Protein AF-A0AA90GU18-F1 (afdb_monomer_lite)

Radius of gyration: 28.01 Å; chains: 1; bounding box: 79×42×72 Å

InterPro domains:
  IPR011204 Virulence protein RhuM-like [PF13310] (102-202)

Secondary structure (DSSP, 8-state):
--GGG--SEEEEEE--TTTTPPPEEEEEE---TT-TT-TTBTTB--EEEEE-TT--SHHHHHHHHHHHHHHHHS-S-----S----TT--TT--PPP--THHHHHHHHHHHHHHHHHHHSS-HHHHHHHS-----TTTTTTPPPPPTT-GGGG-GGGGS-HHHHHHHHHHHHHHHHHHHHHHHTT----HHHHHHHHHHHHHHHTTTSSS--

Structure (mmCIF, N/CA/C/O backbone):
data_AF-A0AA90GU18-F1
#
_entry.id   AF-A0AA90GU18-F1
#
loop_
_atom_site.group_PDB
_atom_site.id
_atom_site.type_symbol
_atom_site.label_atom_id
_atom_site.label_alt_id
_atom_site.label_comp_id
_atom_site.label_asym_id
_atom_site.label_entity_id
_atom_site.label_seq_id
_atom_site.pdbx_PDB_ins_code
_atom_site.Cartn_x
_atom_site.Cartn_y
_atom_site.Cartn_z
_atom_site.occupancy
_atom_site.B_iso_or_equiv
_atom_site.auth_seq_id
_atom_site.auth_comp_id
_atom_site.auth_asym_id
_atom_site.auth_atom_id
_atom_site.pdbx_PDB_model_num
ATOM 1 N N . MET A 1 1 ? 21.862 -5.328 1.711 1.00 43.25 1 MET A N 1
ATOM 2 C CA . MET A 1 1 ? 21.897 -4.469 0.510 1.00 43.25 1 MET A CA 1
ATOM 3 C C . MET A 1 1 ? 23.218 -3.710 0.539 1.00 43.25 1 MET A C 1
ATOM 5 O O . MET A 1 1 ? 23.316 -2.713 1.240 1.00 43.25 1 MET A O 1
ATOM 9 N N . THR A 1 2 ? 24.265 -4.244 -0.085 1.00 45.06 2 THR A N 1
ATOM 10 C CA . THR A 1 2 ? 25.584 -3.600 -0.200 1.00 45.06 2 THR A CA 1
ATOM 11 C C . THR A 1 2 ? 25.546 -2.582 -1.343 1.00 45.06 2 THR A C 1
ATOM 13 O O . THR A 1 2 ? 25.033 -2.874 -2.419 1.00 45.06 2 THR A O 1
ATOM 16 N N . SER A 1 3 ? 26.034 -1.366 -1.102 1.00 55.81 3 SER A N 1
ATOM 17 C CA . SER A 1 3 ? 26.010 -0.239 -2.050 1.00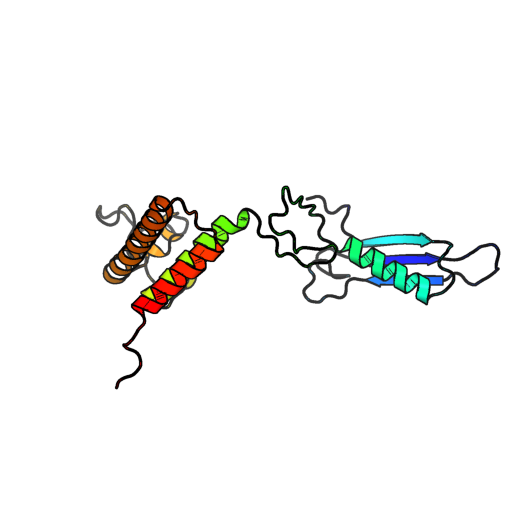 55.81 3 SER A CA 1
ATOM 18 C C . SER A 1 3 ? 27.115 -0.296 -3.114 1.00 55.81 3 SER A C 1
ATOM 20 O O . SER A 1 3 ? 27.212 0.609 -3.941 1.00 55.81 3 SER A O 1
ATOM 22 N N . ASP A 1 4 ? 27.920 -1.359 -3.123 1.00 58.38 4 ASP A N 1
ATOM 23 C CA . ASP A 1 4 ? 29.128 -1.481 -3.948 1.00 58.38 4 ASP A CA 1
ATOM 24 C C . ASP A 1 4 ? 28.859 -1.590 -5.460 1.00 58.38 4 ASP A C 1
ATOM 26 O O . ASP A 1 4 ? 29.778 -1.414 -6.254 1.00 58.38 4 ASP A O 1
ATOM 30 N N . ALA A 1 5 ? 27.609 -1.824 -5.874 1.00 64.44 5 ALA A N 1
ATOM 31 C CA . ALA A 1 5 ? 27.218 -1.966 -7.281 1.00 64.44 5 ALA A CA 1
ATOM 32 C C . ALA A 1 5 ? 26.276 -0.858 -7.798 1.00 64.44 5 ALA A C 1
ATOM 34 O O . ALA A 1 5 ? 25.675 -1.020 -8.858 1.00 64.44 5 ALA A O 1
ATOM 35 N N . VAL A 1 6 ? 26.107 0.250 -7.065 1.00 74.00 6 VAL A N 1
ATOM 36 C CA . VAL A 1 6 ? 25.235 1.364 -7.484 1.00 74.00 6 VAL A CA 1
ATOM 37 C C . VAL A 1 6 ? 26.073 2.458 -8.142 1.00 74.00 6 VAL A C 1
ATOM 39 O O . VAL A 1 6 ? 26.867 3.117 -7.469 1.00 74.00 6 VAL A O 1
ATOM 42 N N . PHE A 1 7 ? 25.873 2.682 -9.442 1.00 85.50 7 PHE A N 1
ATOM 43 C CA . PHE A 1 7 ? 26.532 3.751 -10.199 1.00 85.50 7 PHE A CA 1
ATOM 44 C C . PHE A 1 7 ? 25.495 4.752 -10.704 1.00 85.50 7 PHE A C 1
ATOM 46 O O . PHE A 1 7 ? 24.487 4.366 -11.285 1.00 85.50 7 PHE A O 1
ATOM 53 N N . ASN A 1 8 ? 25.757 6.041 -10.501 1.00 86.19 8 ASN A N 1
ATOM 54 C CA . ASN A 1 8 ? 24.879 7.135 -10.924 1.00 86.19 8 ASN A CA 1
ATOM 55 C C . ASN A 1 8 ? 25.536 8.097 -11.922 1.00 86.19 8 ASN A C 1
ATOM 57 O O . ASN A 1 8 ? 24.949 9.115 -12.296 1.00 86.19 8 ASN A O 1
ATOM 61 N N . GLY A 1 9 ? 26.747 7.766 -12.369 1.00 90.62 9 GLY A N 1
ATOM 62 C CA . GLY A 1 9 ? 27.376 8.364 -13.534 1.00 90.62 9 GLY A CA 1
ATOM 63 C C . GLY A 1 9 ? 28.194 7.334 -14.301 1.00 90.62 9 GLY A C 1
ATOM 64 O O . GLY A 1 9 ? 28.812 6.451 -13.703 1.00 90.62 9 GLY A O 1
ATOM 65 N N . VAL A 1 10 ? 28.212 7.454 -15.625 1.00 91.81 10 VAL A N 1
ATOM 66 C CA . VAL A 1 10 ? 29.013 6.614 -16.518 1.00 91.81 10 VAL A CA 1
ATOM 67 C C . VAL A 1 10 ? 29.884 7.493 -17.402 1.00 91.81 10 VAL A C 1
ATOM 69 O O . VAL A 1 10 ? 29.372 8.295 -18.182 1.00 91.81 10 VAL A O 1
ATOM 72 N N . LEU A 1 11 ? 31.200 7.314 -17.294 1.00 92.44 11 LEU A N 1
ATOM 73 C CA . LEU A 1 11 ? 32.183 7.916 -18.189 1.00 92.44 11 LEU A CA 1
ATOM 74 C C . LEU A 1 11 ? 32.556 6.895 -19.258 1.00 92.44 11 LEU A C 1
ATOM 76 O O . LEU A 1 11 ? 33.163 5.874 -18.939 1.00 92.44 11 LEU A O 1
ATOM 80 N N . VAL A 1 12 ? 32.223 7.185 -20.512 1.00 91.31 12 VAL A N 1
ATOM 81 C CA . VAL A 1 12 ? 32.701 6.412 -21.660 1.00 91.31 12 VAL A CA 1
ATOM 82 C C . VAL A 1 12 ? 33.851 7.159 -22.309 1.00 91.31 12 VAL A C 1
ATOM 84 O O . VAL A 1 12 ? 33.697 8.322 -22.681 1.00 91.31 12 VAL A O 1
ATOM 87 N N . SER A 1 13 ? 34.986 6.489 -22.463 1.00 89.31 13 SER A N 1
ATOM 88 C CA . SER A 1 13 ? 36.119 6.963 -23.254 1.00 89.31 13 SER A CA 1
ATOM 89 C C . SER A 1 13 ? 36.370 6.028 -24.433 1.00 89.31 13 SER A C 1
ATOM 91 O O . SER A 1 13 ? 36.205 4.812 -24.336 1.00 89.31 13 SER A O 1
ATOM 93 N N . GLY A 1 14 ? 36.757 6.610 -25.561 1.00 83.94 14 GLY A N 1
ATOM 94 C CA . GLY A 1 14 ? 37.011 5.894 -26.797 1.00 83.94 14 GLY A CA 1
ATOM 95 C C . GLY A 1 14 ? 38.105 6.553 -27.625 1.00 83.94 14 GLY A C 1
ATOM 96 O O . GLY A 1 14 ? 38.438 7.730 -27.459 1.00 83.94 14 GLY A O 1
ATOM 97 N N . GLY A 1 15 ? 38.713 5.749 -28.484 1.00 73.75 15 GLY A N 1
ATOM 98 C CA . GLY A 1 15 ? 39.834 6.144 -29.320 1.00 73.75 15 GLY A CA 1
ATOM 99 C C . GLY A 1 15 ? 40.515 4.915 -29.901 1.00 73.75 15 GLY A C 1
ATOM 100 O O . GLY A 1 15 ? 40.757 3.938 -29.192 1.00 73.75 15 GLY A O 1
ATOM 101 N N . ASN A 1 16 ? 40.820 4.966 -31.195 1.00 62.38 16 ASN A N 1
ATOM 102 C CA . ASN A 1 16 ? 41.657 3.971 -31.850 1.00 62.38 16 ASN A CA 1
ATOM 103 C C . ASN A 1 16 ? 43.066 4.537 -31.988 1.00 62.38 16 ASN A C 1
ATOM 105 O O . ASN A 1 16 ? 43.272 5.559 -32.639 1.00 62.38 16 ASN A O 1
ATOM 109 N N . LEU A 1 17 ? 44.041 3.845 -31.393 1.00 58.94 17 LEU A N 1
ATOM 110 C CA . LEU A 1 17 ? 45.462 4.205 -31.479 1.00 58.94 17 LEU A CA 1
ATOM 111 C C . LEU A 1 17 ? 46.000 4.145 -32.921 1.00 58.94 17 LEU A C 1
ATOM 113 O O . LEU A 1 17 ? 47.046 4.716 -33.206 1.00 58.94 17 LEU A O 1
ATOM 117 N N . SER A 1 18 ? 45.289 3.470 -33.825 1.00 64.19 18 SER A N 1
ATOM 118 C CA . SER A 1 18 ? 45.662 3.284 -35.227 1.00 64.19 18 SER A CA 1
ATOM 119 C C . SER A 1 18 ? 45.300 4.453 -36.154 1.00 64.19 18 SER A C 1
ATOM 121 O O . SER A 1 18 ? 45.905 4.552 -37.214 1.00 64.19 18 SER A O 1
ATOM 123 N N . ASP A 1 19 ? 44.374 5.345 -35.772 1.00 62.88 19 ASP A N 1
ATOM 124 C CA . ASP A 1 19 ? 43.877 6.433 -36.645 1.00 62.88 19 ASP A CA 1
ATOM 125 C C . ASP A 1 19 ? 44.409 7.834 -36.284 1.00 62.88 19 ASP A C 1
ATOM 127 O O . ASP A 1 19 ? 44.035 8.817 -36.920 1.00 62.88 19 ASP A O 1
ATOM 131 N N . ASN A 1 20 ? 45.258 7.970 -35.251 1.00 63.75 20 ASN A N 1
ATOM 132 C CA . ASN A 1 20 ? 45.713 9.275 -34.724 1.00 63.75 20 ASN A CA 1
ATOM 133 C C . ASN A 1 20 ? 44.567 10.269 -34.406 1.00 63.75 20 ASN A C 1
ATOM 135 O O . ASN A 1 20 ? 44.790 11.474 -34.266 1.00 63.75 20 ASN A O 1
ATOM 139 N N . ALA A 1 21 ? 43.332 9.779 -34.275 1.00 63.75 21 ALA A N 1
ATOM 140 C CA . ALA A 1 21 ? 42.169 10.589 -33.954 1.00 63.75 21 ALA A CA 1
ATOM 141 C C . ALA A 1 21 ? 42.219 11.033 -32.486 1.00 63.75 21 ALA A C 1
ATOM 143 O O . ALA A 1 21 ? 42.610 10.265 -31.602 1.00 63.75 21 ALA A O 1
ATOM 144 N N . SER A 1 22 ? 41.809 12.278 -32.217 1.00 70.56 22 SER A N 1
ATOM 145 C CA . SER A 1 22 ? 41.741 12.795 -30.848 1.00 70.56 22 SER A CA 1
ATOM 146 C C . SER A 1 22 ? 40.837 11.906 -29.984 1.00 70.56 22 SER A C 1
ATOM 148 O O . SER A 1 22 ? 39.744 11.545 -30.429 1.00 70.56 22 SER A O 1
ATOM 150 N N . PRO A 1 23 ? 41.257 11.555 -28.756 1.00 78.38 23 PRO A N 1
ATOM 151 C CA . PRO A 1 23 ? 40.458 10.716 -27.875 1.00 78.38 23 PRO A CA 1
ATOM 152 C C . PRO A 1 23 ? 39.119 11.392 -27.571 1.00 78.38 23 PRO A C 1
ATOM 154 O O . PRO A 1 23 ? 39.061 12.574 -27.227 1.00 78.38 23 PRO A O 1
ATOM 157 N N . VAL A 1 24 ? 38.037 10.627 -27.690 1.00 86.31 24 VAL A N 1
ATOM 158 C CA . VAL A 1 24 ? 36.672 11.091 -27.438 1.00 86.31 24 VAL A CA 1
ATOM 159 C C . VAL A 1 24 ? 36.187 10.552 -26.101 1.00 86.31 24 VAL A C 1
ATOM 161 O O . VAL A 1 24 ? 36.462 9.415 -25.724 1.00 86.31 24 VAL A O 1
ATOM 164 N N . SER A 1 25 ? 35.444 11.359 -25.351 1.00 87.69 25 SER A N 1
ATOM 165 C CA . SER A 1 25 ? 34.834 10.908 -24.102 1.00 87.69 25 SER A CA 1
ATOM 166 C C . SER A 1 25 ? 33.513 11.614 -23.839 1.00 87.69 25 SER A C 1
ATOM 168 O O . SER A 1 25 ? 33.268 12.707 -24.350 1.00 87.69 25 SER A O 1
ATOM 170 N N . TYR A 1 26 ? 32.647 10.966 -23.066 1.00 91.38 26 TYR A N 1
ATOM 171 C CA . TYR A 1 26 ? 31.375 11.530 -22.639 1.00 91.38 26 TYR A CA 1
ATOM 172 C C . TYR A 1 26 ? 30.987 11.007 -21.254 1.00 91.38 26 TYR A C 1
ATOM 174 O O . TYR A 1 26 ? 31.085 9.808 -20.987 1.00 91.38 26 TYR A O 1
ATOM 182 N N . LEU A 1 27 ? 30.517 11.906 -20.386 1.00 92.44 27 LEU A N 1
ATOM 183 C CA . LEU A 1 27 ? 30.006 11.588 -19.054 1.00 92.44 27 LEU A CA 1
ATOM 184 C C . LEU A 1 27 ? 28.479 11.724 -19.039 1.00 92.44 27 LEU A C 1
ATOM 186 O O . LEU A 1 27 ? 27.954 12.825 -19.187 1.00 92.44 27 LEU A O 1
ATOM 190 N N . ALA A 1 28 ? 27.776 10.617 -18.816 1.00 91.19 28 ALA A N 1
ATOM 191 C CA . ALA A 1 28 ? 26.343 10.612 -18.539 1.00 91.19 28 ALA A CA 1
ATOM 192 C C . ALA A 1 28 ? 26.107 10.535 -17.023 1.00 91.19 28 ALA A C 1
ATOM 194 O O . ALA A 1 28 ? 26.771 9.757 -16.341 1.00 91.19 28 ALA A O 1
ATOM 195 N N . THR A 1 29 ? 25.156 11.304 -16.492 1.00 92.44 29 THR A N 1
ATOM 196 C CA . THR A 1 29 ? 24.817 11.322 -15.058 1.00 92.44 29 THR A CA 1
ATOM 197 C C . THR A 1 29 ? 23.310 11.262 -14.830 1.00 92.44 29 THR A C 1
ATOM 199 O O . THR A 1 29 ? 22.524 11.713 -15.662 1.00 92.44 29 THR A O 1
ATOM 202 N N . ASP A 1 30 ? 22.900 10.699 -13.693 1.00 88.06 30 ASP A N 1
ATOM 203 C CA . ASP A 1 30 ? 21.504 10.718 -13.252 1.00 88.06 30 ASP A CA 1
ATOM 204 C C . ASP A 1 30 ? 21.117 12.120 -12.760 1.00 88.06 30 ASP A C 1
ATOM 206 O O . ASP A 1 30 ? 21.583 12.582 -11.714 1.00 88.06 30 ASP A O 1
ATOM 210 N N . THR A 1 31 ? 20.260 12.805 -13.513 1.00 86.19 31 THR A N 1
ATOM 211 C CA . THR A 1 31 ? 19.775 14.159 -13.208 1.00 86.19 31 THR A CA 1
ATOM 212 C C . THR A 1 31 ? 18.337 14.183 -12.688 1.00 86.19 31 THR A C 1
ATOM 214 O O . THR A 1 31 ? 17.797 15.262 -12.438 1.00 86.19 31 THR A O 1
ATOM 217 N N . GLY A 1 32 ? 17.708 13.020 -12.478 1.00 80.62 32 GLY A N 1
ATOM 218 C CA . GLY A 1 32 ? 16.325 12.933 -12.018 1.00 80.62 32 GLY A CA 1
ATOM 219 C C . GLY A 1 32 ? 16.140 13.590 -10.649 1.00 80.62 32 GLY A C 1
ATOM 220 O O . GLY A 1 32 ? 16.744 13.181 -9.660 1.00 80.62 32 GLY A O 1
ATOM 221 N N . THR A 1 33 ? 15.276 14.599 -10.550 1.00 74.94 33 THR A N 1
ATOM 222 C CA . THR A 1 33 ? 15.040 15.333 -9.291 1.00 74.94 33 THR A CA 1
ATOM 223 C C . THR A 1 33 ? 14.357 14.479 -8.222 1.00 74.94 33 THR A C 1
ATOM 225 O O . THR A 1 33 ? 14.619 14.664 -7.036 1.00 74.94 33 THR A O 1
ATOM 228 N N . ALA A 1 34 ? 13.536 13.513 -8.640 1.00 73.44 34 ALA A N 1
ATOM 229 C CA . ALA A 1 34 ? 12.912 12.512 -7.776 1.00 73.44 34 ALA A CA 1
ATOM 230 C C . ALA A 1 34 ? 13.788 11.263 -7.552 1.00 73.44 34 ALA A C 1
ATOM 232 O O . ALA A 1 34 ? 13.432 10.404 -6.745 1.00 73.44 34 ALA A O 1
ATOM 233 N N . SER A 1 35 ? 14.918 11.141 -8.260 1.00 75.75 35 SER A N 1
ATOM 234 C CA . SER A 1 35 ? 15.813 9.994 -8.123 1.00 75.75 35 SER A CA 1
ATOM 235 C C . SER A 1 35 ? 16.595 10.085 -6.816 1.00 75.75 35 SER A C 1
ATOM 237 O O . SER A 1 35 ? 17.294 11.068 -6.552 1.00 75.75 35 SER A O 1
ATOM 239 N N . LEU A 1 36 ? 16.521 9.036 -5.995 1.00 75.00 36 LEU A N 1
ATOM 240 C CA . LEU A 1 36 ? 17.366 8.928 -4.807 1.00 75.00 36 LEU A CA 1
ATOM 241 C C . LEU A 1 36 ? 18.840 8.747 -5.194 1.00 75.00 36 LEU A C 1
ATOM 243 O O . LEU A 1 36 ? 19.714 9.231 -4.481 1.00 75.00 36 LEU A O 1
ATOM 247 N N . THR A 1 37 ? 19.121 8.121 -6.339 1.00 82.75 37 THR A N 1
ATOM 248 C CA . THR A 1 37 ? 20.476 7.906 -6.859 1.00 82.75 37 THR A CA 1
ATOM 249 C C . THR A 1 37 ? 21.025 9.092 -7.642 1.00 82.75 37 THR A C 1
ATOM 251 O O . THR A 1 37 ? 22.133 8.980 -8.151 1.00 82.75 37 THR A O 1
ATOM 254 N N . ARG A 1 38 ? 20.327 10.237 -7.706 1.00 86.44 38 ARG A N 1
ATOM 255 C CA . ARG A 1 38 ? 20.765 11.430 -8.452 1.00 86.44 38 ARG A CA 1
ATOM 256 C C . ARG A 1 38 ? 22.240 11.766 -8.211 1.00 86.44 38 ARG A C 1
ATOM 258 O O . ARG A 1 38 ? 22.729 11.696 -7.080 1.00 86.44 38 ARG A O 1
ATOM 265 N N . TRP A 1 39 ? 22.935 12.201 -9.258 1.00 86.31 39 TRP A N 1
ATOM 266 C CA . TRP A 1 39 ? 24.317 12.665 -9.182 1.00 86.31 39 TRP A CA 1
ATOM 267 C C . TRP A 1 39 ? 24.472 13.809 -8.171 1.00 86.31 39 TRP A C 1
ATOM 269 O O . TRP A 1 39 ? 23.780 14.828 -8.244 1.00 86.31 39 TRP A O 1
ATOM 279 N N . GLY A 1 40 ? 25.369 13.626 -7.196 1.00 81.38 40 GLY A N 1
ATOM 280 C CA . GLY A 1 40 ? 25.548 14.574 -6.088 1.00 81.38 40 GLY A CA 1
ATOM 281 C C . GLY A 1 40 ? 24.382 14.606 -5.088 1.00 81.38 40 GLY A C 1
ATOM 282 O O . GLY A 1 40 ? 24.259 15.557 -4.322 1.00 81.38 40 GLY A O 1
ATOM 283 N N . GLY A 1 41 ? 23.502 13.603 -5.117 1.00 82.44 41 GLY A N 1
ATOM 284 C CA . GLY A 1 41 ? 22.425 13.391 -4.154 1.00 82.44 41 GLY A CA 1
ATOM 285 C C . GLY A 1 41 ? 22.877 12.623 -2.899 1.00 82.44 41 GLY A C 1
ATOM 286 O O . GLY A 1 41 ? 24.074 12.539 -2.617 1.00 82.44 41 GLY A O 1
ATOM 287 N N . PRO A 1 42 ? 21.939 12.029 -2.136 1.00 77.25 42 PRO A N 1
ATOM 288 C CA . PRO A 1 42 ? 22.231 11.393 -0.845 1.00 77.25 42 PRO A CA 1
ATOM 289 C C . PRO A 1 42 ? 23.189 10.192 -0.930 1.00 77.25 42 PRO A C 1
ATOM 291 O O . PRO A 1 42 ? 23.834 9.860 0.058 1.00 77.25 42 PRO A O 1
ATOM 294 N N . PHE A 1 43 ? 23.324 9.565 -2.103 1.00 73.38 43 PHE A N 1
ATOM 295 C CA . PHE A 1 43 ? 24.266 8.462 -2.346 1.00 73.38 43 PHE A CA 1
ATOM 296 C C . PHE A 1 43 ? 25.646 8.921 -2.863 1.00 73.38 43 PHE A C 1
ATOM 298 O O . PHE A 1 43 ? 26.519 8.088 -3.120 1.00 73.38 43 PHE A O 1
ATOM 305 N N . GLY A 1 44 ? 25.867 10.234 -2.986 1.00 83.44 44 GLY A N 1
ATOM 306 C CA . GLY A 1 44 ? 27.114 10.819 -3.475 1.00 83.44 44 GLY A CA 1
ATOM 307 C C . GLY A 1 44 ? 27.308 10.663 -4.985 1.00 83.44 44 GLY A C 1
ATOM 308 O O . GLY A 1 44 ? 26.353 10.504 -5.744 1.00 83.44 44 GLY A O 1
ATOM 309 N N . GLN A 1 45 ? 28.559 10.751 -5.436 1.00 87.94 45 GLN A N 1
ATOM 310 C CA . GLN A 1 45 ? 28.946 10.556 -6.836 1.00 87.94 45 GLN A CA 1
ATOM 311 C C . GLN A 1 45 ? 29.620 9.189 -6.986 1.00 87.94 45 GLN A C 1
ATOM 313 O O . GLN A 1 45 ? 30.662 8.929 -6.386 1.00 87.94 45 GLN A O 1
ATOM 318 N N . ARG A 1 46 ? 29.006 8.300 -7.764 1.00 87.94 46 ARG A N 1
ATOM 319 C CA . ARG A 1 46 ? 29.443 6.922 -8.005 1.00 87.94 46 ARG A CA 1
ATOM 320 C C . ARG A 1 46 ? 29.625 6.720 -9.503 1.00 87.94 46 ARG A C 1
ATOM 322 O O . ARG A 1 46 ? 28.661 6.523 -10.242 1.00 87.94 46 ARG A O 1
ATOM 329 N N . LEU A 1 47 ? 30.879 6.801 -9.936 1.00 89.00 47 LEU A N 1
ATOM 330 C CA . LEU A 1 47 ? 31.261 6.753 -11.341 1.00 89.00 47 LEU A CA 1
ATOM 331 C C . LEU A 1 47 ? 31.601 5.328 -11.792 1.00 89.00 47 LEU A C 1
ATOM 333 O O . LEU A 1 47 ? 32.391 4.644 -11.144 1.00 89.00 47 LEU A O 1
ATOM 337 N N . LYS A 1 48 ? 31.077 4.927 -12.950 1.00 89.06 48 LYS A N 1
ATOM 338 C CA . LYS A 1 48 ? 31.529 3.760 -13.713 1.00 89.06 48 LYS A CA 1
ATOM 339 C C . LYS A 1 48 ? 32.306 4.231 -14.940 1.00 89.06 48 LYS A C 1
ATOM 341 O O . LYS A 1 48 ? 31.743 4.899 -15.803 1.00 89.06 48 LYS A O 1
ATOM 346 N N . ALA A 1 49 ? 33.588 3.894 -15.020 1.00 90.75 49 ALA A N 1
ATOM 347 C CA . ALA A 1 49 ? 34.402 4.171 -16.200 1.00 90.75 49 ALA A CA 1
ATOM 348 C C . ALA A 1 49 ? 34.343 2.984 -17.171 1.00 90.75 49 ALA A C 1
ATOM 350 O O . ALA A 1 49 ? 34.527 1.837 -16.764 1.00 90.75 49 ALA A O 1
ATOM 351 N N . VAL A 1 50 ? 34.085 3.260 -18.447 1.00 88.00 50 VAL A N 1
ATOM 352 C CA . VAL A 1 50 ? 34.020 2.270 -19.526 1.00 88.00 50 VAL A CA 1
ATOM 353 C C . VAL A 1 50 ? 34.905 2.749 -20.668 1.00 88.00 50 VAL A C 1
ATOM 355 O O . VAL A 1 50 ? 34.708 3.837 -21.199 1.00 88.00 50 VAL A O 1
ATOM 358 N N . SER A 1 51 ? 35.875 1.924 -21.051 1.00 87.75 51 SER A N 1
ATOM 359 C CA . SER A 1 51 ? 36.711 2.166 -22.226 1.00 87.75 51 SER A CA 1
ATOM 360 C C . SER A 1 51 ? 36.198 1.320 -23.386 1.00 87.75 51 SER A C 1
ATOM 362 O O . SER A 1 51 ? 36.035 0.109 -23.231 1.00 87.75 51 SER A O 1
ATOM 364 N N . ASN A 1 52 ? 35.921 1.944 -24.530 1.00 84.38 52 ASN A N 1
ATOM 365 C CA . ASN A 1 52 ? 35.502 1.251 -25.743 1.00 84.38 52 ASN A CA 1
ATOM 366 C C . ASN A 1 52 ? 36.191 1.854 -26.975 1.00 84.38 52 ASN A C 1
ATOM 368 O O . ASN A 1 52 ? 35.879 2.967 -27.397 1.00 84.38 52 ASN A O 1
ATOM 372 N N . SER A 1 53 ? 37.104 1.095 -27.583 1.00 81.38 53 SER A N 1
ATOM 373 C CA . SER A 1 53 ? 37.841 1.504 -28.787 1.00 81.38 53 SER A CA 1
ATOM 374 C C . SER A 1 53 ? 36.951 1.659 -30.026 1.00 81.38 53 SER A C 1
ATOM 376 O O . SER A 1 53 ? 37.313 2.381 -30.950 1.00 81.38 53 SER A O 1
ATOM 378 N N . LEU A 1 54 ? 35.755 1.059 -30.045 1.00 78.56 54 LEU A N 1
ATOM 379 C CA . LEU A 1 54 ? 34.784 1.238 -31.132 1.00 78.56 54 LEU A CA 1
ATOM 380 C C . LEU A 1 54 ? 34.102 2.614 -31.091 1.00 78.56 54 LEU A C 1
ATOM 382 O O . LEU A 1 54 ? 33.523 3.050 -32.085 1.00 78.56 54 LEU A O 1
ATOM 386 N N . CYS A 1 55 ? 34.168 3.322 -29.961 1.00 79.44 55 CYS A N 1
ATOM 387 C CA . CYS A 1 55 ? 33.645 4.675 -29.850 1.00 79.44 55 CYS A CA 1
ATOM 388 C C . CYS A 1 55 ? 34.660 5.681 -30.411 1.00 79.44 55 CYS A C 1
ATOM 390 O O . CYS A 1 55 ? 35.536 6.166 -29.702 1.00 79.44 55 CYS A O 1
ATOM 392 N N . THR A 1 56 ? 34.535 6.004 -31.697 1.00 81.81 56 THR A N 1
ATOM 393 C CA . THR A 1 56 ? 35.412 6.963 -32.398 1.00 81.81 56 THR A CA 1
ATOM 394 C C . THR A 1 56 ? 34.838 8.377 -32.486 1.00 81.81 56 THR A C 1
ATOM 396 O O . THR A 1 56 ? 35.542 9.307 -32.866 1.00 81.81 56 THR A O 1
ATOM 399 N N . THR A 1 57 ? 33.568 8.572 -32.117 1.00 84.19 57 THR A N 1
ATOM 400 C CA . THR A 1 57 ? 32.900 9.881 -32.112 1.00 84.19 57 THR A CA 1
ATOM 401 C C . THR A 1 57 ? 32.282 10.183 -30.750 1.00 84.19 57 THR A C 1
ATOM 403 O O . THR A 1 57 ? 31.878 9.276 -30.019 1.00 84.19 57 THR A O 1
ATOM 406 N N . VAL A 1 58 ? 32.138 11.472 -30.422 1.00 85.12 58 VAL A N 1
ATOM 407 C CA . VAL A 1 58 ? 31.469 11.915 -29.184 1.00 85.12 58 VAL A CA 1
ATOM 408 C C . VAL A 1 58 ? 30.021 11.412 -29.121 1.00 85.12 58 VAL A C 1
ATOM 410 O O . VAL A 1 58 ? 29.571 10.995 -28.058 1.00 85.12 58 VAL A O 1
ATOM 413 N N . GLY A 1 59 ? 29.313 11.367 -30.256 1.00 87.25 59 GLY A N 1
ATOM 414 C CA . GLY A 1 59 ? 27.947 10.833 -30.327 1.00 87.25 59 GLY A CA 1
ATOM 415 C C . GLY A 1 59 ? 27.866 9.339 -29.994 1.00 87.25 59 GLY A C 1
ATOM 416 O O . GLY A 1 59 ? 26.964 8.919 -29.270 1.00 87.25 59 GLY A O 1
ATOM 417 N N . ALA A 1 60 ? 28.841 8.541 -30.443 1.00 85.44 60 ALA A N 1
ATOM 418 C CA . ALA A 1 60 ? 28.929 7.127 -30.082 1.00 85.44 60 ALA A CA 1
ATOM 419 C C . ALA A 1 60 ? 29.232 6.937 -28.585 1.00 85.44 60 ALA A C 1
ATOM 421 O O . ALA A 1 60 ? 28.587 6.116 -27.931 1.00 85.44 60 ALA A O 1
ATOM 422 N N . CYS A 1 61 ? 30.154 7.732 -28.023 1.00 85.94 61 CYS A N 1
ATOM 423 C CA . CYS A 1 61 ? 30.416 7.738 -26.579 1.00 85.94 61 CYS A CA 1
ATOM 424 C C . CYS A 1 61 ? 29.164 8.118 -25.782 1.00 85.94 61 CYS A C 1
ATOM 426 O O . CYS A 1 61 ? 28.867 7.484 -24.774 1.00 85.94 61 CYS A O 1
ATOM 428 N N . GLN A 1 62 ? 28.411 9.120 -26.240 1.00 90.56 62 GLN A N 1
ATOM 429 C CA . GLN A 1 62 ? 27.182 9.567 -25.594 1.00 90.56 62 GLN A CA 1
ATOM 430 C C . GLN A 1 62 ? 26.111 8.474 -25.588 1.00 90.56 62 GLN A C 1
ATOM 432 O O . GLN A 1 62 ? 25.551 8.186 -24.531 1.00 90.56 62 GLN A O 1
ATOM 437 N N . ALA A 1 63 ? 25.843 7.843 -26.734 1.00 87.94 63 ALA A N 1
ATOM 438 C CA . ALA A 1 63 ? 24.843 6.781 -26.833 1.00 87.94 63 ALA A CA 1
ATOM 439 C C . ALA A 1 63 ? 25.187 5.595 -25.916 1.00 87.94 63 ALA A C 1
ATOM 441 O O . ALA A 1 63 ? 24.326 5.102 -25.182 1.00 87.94 63 ALA A O 1
ATOM 442 N N . LEU A 1 64 ? 26.461 5.188 -25.894 1.00 88.06 64 LEU A N 1
ATOM 443 C CA . LEU A 1 64 ? 26.933 4.113 -25.025 1.00 88.06 64 LEU A CA 1
ATOM 444 C C . LEU A 1 64 ? 26.889 4.503 -23.539 1.00 88.06 64 LEU A C 1
ATOM 446 O O . LEU A 1 64 ? 26.473 3.693 -22.708 1.00 88.06 64 LEU A O 1
ATOM 450 N N . ALA A 1 65 ? 27.269 5.737 -23.194 1.00 88.62 65 ALA A N 1
ATOM 451 C CA . ALA A 1 65 ? 27.236 6.232 -21.818 1.00 88.62 65 ALA A CA 1
ATOM 452 C C . ALA A 1 65 ? 25.802 6.283 -21.283 1.00 88.62 65 ALA A C 1
ATOM 454 O O . ALA A 1 65 ? 25.544 5.842 -20.166 1.00 88.62 65 ALA A O 1
ATOM 455 N N . GLN A 1 66 ? 24.854 6.752 -22.098 1.00 90.12 66 GLN A N 1
ATOM 456 C CA . GLN A 1 66 ? 23.435 6.794 -21.746 1.00 90.12 66 GLN A CA 1
ATOM 457 C C . GLN A 1 66 ? 22.820 5.393 -21.625 1.00 90.12 66 GLN A C 1
ATOM 459 O O . GLN A 1 66 ? 22.019 5.162 -20.720 1.00 90.12 66 GLN A O 1
ATOM 464 N N . ALA A 1 67 ? 23.179 4.451 -22.503 1.00 85.88 67 ALA A N 1
ATOM 465 C CA . ALA A 1 67 ? 22.711 3.066 -22.411 1.00 85.88 67 ALA A CA 1
ATOM 466 C C . ALA A 1 67 ? 23.232 2.382 -21.140 1.00 85.88 67 ALA A C 1
ATOM 468 O O . ALA A 1 67 ? 22.451 1.878 -20.340 1.00 85.88 67 ALA A O 1
ATOM 469 N N . THR A 1 68 ? 24.537 2.483 -20.891 1.00 85.25 68 THR A N 1
ATOM 470 C CA . THR A 1 68 ? 25.170 1.899 -19.702 1.00 85.25 68 THR A CA 1
ATOM 471 C C . THR A 1 68 ? 24.658 2.539 -18.408 1.00 85.25 68 THR A C 1
ATOM 473 O O . THR A 1 68 ? 24.555 1.862 -17.387 1.00 85.25 68 THR A O 1
ATOM 476 N N . LEU A 1 69 ? 24.335 3.840 -18.427 1.00 87.44 69 LEU A N 1
ATOM 477 C CA . LEU A 1 69 ? 23.727 4.522 -17.285 1.00 87.44 69 LEU A CA 1
ATOM 478 C C . LEU A 1 69 ? 22.313 3.999 -17.013 1.00 87.44 69 LEU A C 1
ATOM 480 O O . LEU A 1 69 ? 21.977 3.788 -15.854 1.00 87.44 69 LEU A O 1
ATOM 484 N N . ARG A 1 70 ? 21.497 3.747 -18.046 1.00 82.56 70 ARG A N 1
ATOM 485 C CA . ARG A 1 70 ? 20.162 3.147 -17.865 1.00 82.56 70 ARG A CA 1
ATOM 486 C C . ARG A 1 70 ? 20.245 1.765 -17.224 1.00 82.56 70 ARG A C 1
ATOM 488 O O . ARG A 1 70 ? 19.479 1.500 -16.304 1.00 82.56 70 ARG A O 1
ATOM 495 N N . ASP A 1 71 ? 21.204 0.945 -17.640 1.00 81.69 71 ASP A N 1
ATOM 496 C CA . ASP A 1 71 ? 21.424 -0.375 -17.040 1.00 81.69 71 ASP A CA 1
ATOM 497 C C . ASP A 1 71 ? 21.930 -0.269 -15.595 1.00 81.69 71 ASP A C 1
ATOM 499 O O . ASP A 1 71 ? 21.536 -1.049 -14.737 1.00 81.69 71 ASP A O 1
ATOM 503 N N . ALA A 1 72 ? 22.780 0.718 -15.298 1.00 78.38 72 ALA A N 1
ATOM 504 C CA . ALA A 1 72 ? 23.293 0.951 -13.949 1.00 78.38 72 ALA A CA 1
ATOM 505 C C . ALA A 1 72 ? 22.244 1.530 -12.979 1.00 78.38 72 ALA A C 1
ATOM 507 O O . ALA A 1 72 ? 22.348 1.319 -11.771 1.00 78.38 72 ALA A O 1
ATOM 508 N N . LEU A 1 73 ? 21.254 2.258 -13.506 1.00 76.00 73 LEU A N 1
ATOM 509 C CA . LEU A 1 73 ? 20.100 2.767 -12.761 1.00 76.00 73 LEU A CA 1
ATOM 510 C C . LEU A 1 73 ? 18.964 1.744 -12.661 1.00 76.00 73 LEU A C 1
ATOM 512 O O . LEU A 1 73 ? 18.040 1.943 -11.867 1.00 76.00 73 LEU A O 1
ATOM 516 N N . ALA A 1 74 ? 19.004 0.670 -13.457 1.00 69.69 74 ALA A N 1
ATOM 517 C CA . ALA A 1 74 ? 18.018 -0.390 -13.366 1.00 69.69 74 ALA A CA 1
ATOM 518 C C . ALA A 1 74 ? 18.056 -0.981 -11.946 1.00 69.69 74 ALA A C 1
ATOM 520 O O . ALA A 1 74 ? 19.135 -1.252 -11.409 1.00 69.69 74 ALA A O 1
ATOM 521 N N . PRO A 1 75 ? 16.897 -1.159 -11.291 1.00 62.56 75 PRO A N 1
ATOM 522 C CA . PRO A 1 75 ? 16.868 -1.740 -9.961 1.00 62.56 75 PRO A CA 1
ATOM 523 C C . PRO A 1 75 ? 17.534 -3.121 -9.997 1.00 62.56 75 PRO A C 1
ATOM 525 O O . PRO A 1 75 ? 17.175 -3.955 -10.825 1.00 62.56 75 PRO A O 1
ATOM 528 N N . ASN A 1 76 ? 18.476 -3.373 -9.078 1.00 61.12 76 ASN A N 1
ATOM 529 C CA . ASN A 1 76 ? 19.113 -4.681 -8.853 1.00 61.12 76 ASN A CA 1
ATOM 530 C C . ASN A 1 76 ? 18.108 -5.685 -8.253 1.00 61.12 76 ASN A C 1
ATOM 532 O O . ASN A 1 76 ? 18.289 -6.205 -7.153 1.00 61.12 76 ASN A O 1
ATOM 536 N N . ILE A 1 77 ? 16.996 -5.905 -8.946 1.00 56.09 77 ILE A N 1
ATOM 537 C CA . ILE A 1 77 ? 15.915 -6.800 -8.569 1.00 56.09 77 ILE A CA 1
ATOM 538 C C . ILE A 1 77 ? 15.633 -7.651 -9.800 1.00 56.09 77 ILE A C 1
ATOM 540 O O . ILE A 1 77 ? 15.020 -7.197 -10.762 1.00 56.09 77 ILE A O 1
ATOM 544 N N . ALA A 1 78 ? 16.093 -8.897 -9.767 1.00 57.84 78 ALA A N 1
ATOM 545 C CA . ALA A 1 78 ? 15.681 -9.899 -10.734 1.00 57.84 78 ALA A CA 1
ATOM 546 C C . ALA A 1 78 ? 14.391 -10.555 -10.226 1.00 57.84 78 ALA A C 1
ATOM 548 O O . ALA A 1 78 ? 14.357 -11.082 -9.113 1.00 57.84 78 ALA A O 1
ATOM 549 N N . ALA A 1 79 ? 13.333 -10.525 -11.033 1.00 57.44 79 ALA A N 1
ATOM 550 C CA . ALA A 1 79 ? 12.098 -11.256 -10.778 1.00 57.44 79 ALA A CA 1
ATOM 551 C C . ALA A 1 79 ? 11.911 -12.295 -11.889 1.00 57.44 79 ALA A C 1
ATOM 553 O O . ALA A 1 79 ? 12.019 -11.968 -13.067 1.00 57.44 79 ALA A O 1
ATOM 554 N N . THR A 1 80 ? 11.662 -13.551 -11.519 1.00 59.75 80 THR A N 1
ATOM 555 C CA . THR A 1 80 ? 11.382 -14.629 -12.479 1.00 59.75 80 THR A CA 1
ATOM 556 C C . THR A 1 80 ? 9.878 -14.873 -12.526 1.00 59.75 80 THR A C 1
ATOM 558 O O . THR A 1 80 ? 9.260 -15.087 -11.483 1.00 59.75 80 THR A O 1
ATOM 561 N N . ILE A 1 81 ? 9.286 -14.850 -13.721 1.00 59.12 81 ILE A N 1
ATOM 562 C CA . ILE A 1 81 ? 7.878 -15.208 -13.932 1.00 59.12 81 ILE A CA 1
ATOM 563 C C . ILE A 1 81 ? 7.825 -16.718 -14.183 1.00 59.12 81 ILE A C 1
ATOM 565 O O . ILE A 1 81 ? 8.326 -17.195 -15.196 1.00 59.12 81 ILE A O 1
ATOM 569 N N . GLY A 1 82 ? 7.265 -17.479 -13.238 1.00 61.19 82 GLY A N 1
ATOM 570 C CA . GLY A 1 82 ? 7.256 -18.950 -13.296 1.00 61.19 82 GLY A CA 1
ATOM 571 C C . GLY A 1 82 ? 6.292 -19.546 -14.329 1.00 61.19 82 GLY A C 1
ATOM 572 O O . GLY A 1 82 ? 6.497 -20.665 -14.785 1.00 61.19 82 GLY A O 1
ATOM 573 N N . VAL A 1 83 ? 5.253 -18.806 -14.716 1.00 59.38 83 VAL A N 1
ATOM 574 C CA . VAL A 1 83 ? 4.331 -19.169 -15.796 1.00 59.38 83 VAL A CA 1
ATOM 575 C C . VAL A 1 83 ? 3.751 -17.883 -16.372 1.00 59.38 83 VAL A C 1
ATOM 577 O O . VAL A 1 83 ? 3.420 -16.972 -15.613 1.00 59.38 83 VAL A O 1
ATOM 580 N N . VAL A 1 84 ? 3.644 -17.786 -17.697 1.00 55.31 84 VAL A N 1
ATOM 581 C CA . VAL A 1 84 ? 2.950 -16.676 -18.359 1.00 55.31 84 VAL A CA 1
ATOM 582 C C . VAL A 1 84 ? 1.526 -17.155 -18.655 1.00 55.31 84 VAL A C 1
ATOM 584 O O . VAL A 1 84 ? 1.323 -17.875 -19.629 1.00 55.31 84 VAL A O 1
ATOM 587 N N . PRO A 1 85 ? 0.528 -16.828 -17.812 1.00 50.31 85 PRO A N 1
ATOM 588 C CA . PRO A 1 85 ? -0.842 -17.300 -18.012 1.00 50.31 85 PRO A CA 1
ATOM 589 C C . PRO A 1 85 ? -1.529 -16.643 -19.218 1.00 50.31 85 P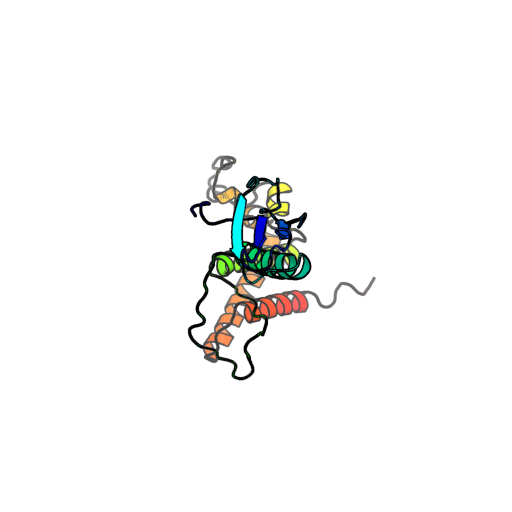RO A C 1
ATOM 591 O O . PRO A 1 85 ? -2.590 -17.104 -19.626 1.00 50.31 85 PRO A O 1
ATOM 594 N N . ASN A 1 86 ? -0.951 -15.575 -19.783 1.00 57.56 86 ASN A N 1
ATOM 595 C CA . ASN A 1 86 ? -1.513 -14.842 -20.912 1.00 57.56 86 ASN A CA 1
ATOM 596 C C . ASN A 1 86 ? -0.647 -15.005 -22.181 1.00 57.56 86 ASN A C 1
ATOM 598 O O . ASN A 1 86 ? 0.416 -14.388 -22.256 1.00 57.56 86 ASN A O 1
ATOM 602 N N . PRO A 1 87 ? -1.108 -15.765 -23.193 1.00 60.12 87 PRO A N 1
ATOM 603 C CA . PRO A 1 87 ? -0.400 -15.957 -24.463 1.00 60.12 87 PRO A CA 1
ATOM 604 C C . PRO A 1 87 ? -0.194 -14.678 -25.291 1.00 60.12 87 P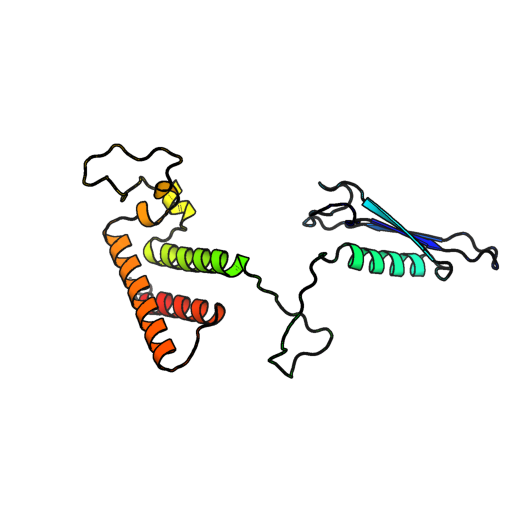RO A C 1
ATOM 606 O O . PRO A 1 87 ? 0.530 -14.719 -26.277 1.00 60.12 87 PRO A O 1
ATOM 609 N N . ALA A 1 88 ? -0.850 -13.568 -24.935 1.00 65.25 88 ALA A N 1
ATOM 610 C CA . ALA A 1 88 ? -0.777 -12.300 -25.660 1.00 65.25 88 ALA A CA 1
ATOM 611 C C . ALA A 1 88 ? 0.345 -11.354 -25.182 1.00 65.25 88 ALA A C 1
ATOM 613 O O . ALA A 1 88 ? 0.387 -10.218 -25.641 1.00 65.25 88 ALA A O 1
ATOM 614 N N . LEU A 1 89 ? 1.200 -11.781 -24.244 1.00 60.78 89 LEU A N 1
ATOM 615 C CA . LEU A 1 89 ? 2.365 -11.007 -23.793 1.00 60.78 89 LEU A CA 1
ATOM 616 C C . LEU A 1 89 ? 3.578 -11.287 -24.689 1.00 60.78 89 LEU A C 1
ATOM 618 O O . LEU A 1 89 ? 3.943 -12.451 -24.866 1.00 60.78 89 LEU A O 1
ATOM 622 N N . ASP A 1 90 ? 4.224 -10.235 -25.189 1.00 71.50 90 ASP A N 1
ATOM 623 C CA . ASP A 1 90 ? 5.422 -10.312 -26.035 1.00 71.50 90 ASP A CA 1
ATOM 624 C C . ASP A 1 90 ? 6.634 -9.601 -25.396 1.00 71.50 90 ASP A C 1
ATOM 626 O O . ASP A 1 90 ? 6.534 -8.842 -24.423 1.00 71.50 90 ASP A O 1
ATOM 630 N N . ALA A 1 91 ? 7.827 -9.869 -25.927 1.00 59.75 91 ALA A N 1
ATOM 631 C CA . ALA A 1 91 ? 9.065 -9.244 -25.489 1.00 59.75 91 ALA A CA 1
ATOM 632 C C . ALA A 1 91 ? 9.011 -7.722 -25.714 1.00 59.75 91 ALA A C 1
ATOM 634 O O . ALA A 1 91 ? 9.005 -7.240 -26.843 1.00 59.75 91 ALA A O 1
ATOM 635 N N . GLY A 1 92 ? 9.025 -6.962 -24.617 1.00 63.44 92 GLY A N 1
ATOM 636 C CA . GLY A 1 92 ? 8.920 -5.498 -24.636 1.00 63.44 92 GLY A CA 1
ATOM 637 C C . GLY A 1 92 ? 7.676 -4.957 -23.933 1.00 63.44 92 GLY A C 1
ATOM 638 O O . GLY A 1 92 ? 7.616 -3.755 -23.669 1.00 63.44 92 GLY A O 1
ATOM 639 N N . ASP A 1 93 ? 6.731 -5.822 -23.561 1.00 72.31 93 ASP A N 1
ATOM 640 C CA . ASP A 1 93 ? 5.558 -5.415 -22.793 1.00 72.31 93 ASP A CA 1
ATOM 641 C C . ASP A 1 93 ? 5.920 -4.961 -21.374 1.00 72.31 93 ASP A C 1
ATOM 643 O O . ASP A 1 93 ? 6.702 -5.584 -20.649 1.00 72.31 93 ASP A O 1
ATOM 647 N N . VAL A 1 94 ? 5.305 -3.856 -20.947 1.00 65.94 94 VAL A N 1
ATOM 648 C CA . VAL A 1 94 ? 5.472 -3.318 -19.595 1.00 65.94 94 VAL A CA 1
ATOM 649 C C . VAL A 1 94 ? 4.480 -3.998 -18.660 1.00 65.94 94 VAL A C 1
ATOM 651 O O . VAL A 1 94 ? 3.280 -3.726 -18.693 1.00 65.94 94 VAL A O 1
ATOM 654 N N . VAL A 1 95 ? 4.991 -4.851 -17.775 1.00 65.75 95 VAL A N 1
ATOM 655 C CA . VAL A 1 95 ? 4.185 -5.550 -16.767 1.00 65.75 95 VAL A CA 1
ATOM 656 C C . VAL A 1 95 ? 4.354 -4.884 -15.401 1.00 65.75 95 VAL A C 1
ATOM 658 O O . VAL A 1 95 ? 5.467 -4.606 -14.954 1.00 65.75 95 VAL A O 1
ATOM 661 N N . ARG A 1 96 ? 3.241 -4.637 -14.702 1.00 64.19 96 ARG A N 1
ATOM 662 C CA . ARG A 1 96 ? 3.261 -4.160 -13.312 1.00 64.19 96 ARG A CA 1
ATOM 663 C C . ARG A 1 96 ? 3.515 -5.338 -12.371 1.00 64.19 96 ARG A C 1
ATOM 665 O O . ARG A 1 96 ? 2.685 -6.236 -12.277 1.00 64.19 96 ARG A O 1
ATOM 672 N N . VAL A 1 97 ? 4.629 -5.301 -11.644 1.00 55.50 97 VAL A N 1
ATOM 673 C CA . VAL A 1 97 ? 4.975 -6.302 -10.623 1.00 55.50 97 VAL A CA 1
ATOM 674 C C . VAL A 1 97 ? 4.487 -5.838 -9.249 1.00 55.50 97 VAL A C 1
ATOM 676 O O . VAL A 1 97 ? 4.736 -4.703 -8.850 1.00 55.50 97 VAL A O 1
ATOM 679 N N . ILE A 1 98 ? 3.792 -6.733 -8.546 1.00 55.50 98 ILE A N 1
ATOM 680 C CA . ILE A 1 98 ? 3.226 -6.564 -7.200 1.00 55.50 98 ILE A CA 1
ATOM 681 C C . ILE A 1 98 ? 3.851 -7.693 -6.337 1.00 55.50 98 ILE A C 1
ATOM 683 O O . ILE A 1 98 ? 3.713 -8.868 -6.672 1.00 55.50 98 ILE A O 1
ATOM 687 N N . HIS A 1 99 ? 4.635 -7.355 -5.304 1.00 52.03 99 HIS A N 1
ATOM 688 C CA . HIS A 1 99 ? 5.438 -8.228 -4.422 1.00 52.03 99 HIS A CA 1
ATOM 689 C C . HIS A 1 99 ? 4.839 -8.326 -2.999 1.00 52.03 99 HIS A C 1
ATOM 691 O O . HIS A 1 99 ? 4.158 -7.423 -2.559 1.00 52.03 99 HIS A O 1
ATOM 697 N N . SER A 1 100 ? 5.139 -9.367 -2.207 1.00 46.81 100 SER A N 1
ATOM 698 C CA . SER A 1 100 ? 4.521 -9.718 -0.903 1.00 46.81 100 SER A CA 1
ATOM 699 C C . SER A 1 100 ? 4.459 -8.648 0.212 1.00 46.81 100 SER A C 1
ATOM 701 O O . SER A 1 100 ? 3.769 -8.869 1.206 1.00 46.81 100 SER A O 1
ATOM 703 N N . GLY A 1 101 ? 5.095 -7.479 0.067 1.00 53.06 101 GLY A N 1
ATOM 704 C CA . GLY A 1 101 ? 4.739 -6.279 0.852 1.00 53.06 101 GLY A CA 1
ATOM 705 C C . GLY A 1 101 ? 3.328 -5.742 0.540 1.00 53.06 101 GLY A C 1
ATOM 706 O O . GLY A 1 101 ? 2.738 -5.002 1.330 1.00 53.06 101 GLY A O 1
ATOM 707 N N . ASP A 1 102 ? 2.757 -6.182 -0.575 1.00 59.19 102 ASP A N 1
ATOM 708 C CA . ASP A 1 102 ? 1.468 -5.765 -1.096 1.00 59.19 102 ASP A CA 1
ATOM 709 C C . ASP A 1 102 ? 0.304 -6.353 -0.332 1.00 59.19 102 ASP A C 1
ATOM 711 O O . ASP A 1 102 ? -0.713 -5.690 -0.265 1.00 59.19 102 ASP A O 1
ATOM 715 N N . ALA A 1 103 ? 0.427 -7.505 0.336 1.00 67.88 103 ALA A N 1
ATOM 716 C CA . ALA A 1 103 ? -0.661 -7.991 1.186 1.00 67.88 103 ALA A CA 1
ATOM 717 C C . ALA A 1 103 ? -0.913 -7.022 2.354 1.00 67.88 103 ALA A C 1
ATOM 719 O O . ALA A 1 103 ? -2.048 -6.640 2.629 1.00 67.88 103 ALA A O 1
ATOM 720 N N . GLN A 1 104 ? 0.152 -6.560 3.015 1.00 73.12 104 GLN A N 1
ATOM 721 C CA . GLN A 1 104 ? 0.029 -5.635 4.139 1.00 73.12 104 GLN A CA 1
ATOM 722 C C . GLN A 1 104 ? -0.423 -4.243 3.685 1.00 73.12 104 GLN A C 1
ATOM 724 O O . GLN A 1 104 ? -1.293 -3.644 4.322 1.00 73.12 104 GLN A O 1
ATOM 729 N N . LEU A 1 105 ? 0.115 -3.749 2.565 1.00 76.56 105 LEU A N 1
ATOM 730 C CA . LEU A 1 105 ? -0.324 -2.491 1.962 1.00 76.56 105 LEU A CA 1
ATOM 731 C C . LEU A 1 105 ? -1.778 -2.574 1.478 1.00 76.56 105 LEU A C 1
ATOM 733 O O . LEU A 1 105 ? -2.549 -1.638 1.681 1.00 76.56 105 LEU A O 1
ATOM 737 N N . PHE A 1 106 ? -2.173 -3.704 0.900 1.00 79.44 106 PHE A N 1
ATOM 738 C CA . PHE A 1 106 ? -3.528 -3.989 0.449 1.00 79.44 106 PHE A CA 1
ATOM 739 C C . PHE A 1 106 ? -4.506 -3.974 1.620 1.00 79.44 106 PHE A C 1
ATOM 741 O O . PHE A 1 106 ? -5.473 -3.214 1.590 1.00 79.44 106 PHE A O 1
ATOM 748 N N . PHE A 1 107 ? -4.235 -4.728 2.690 1.00 79.75 107 PHE A N 1
ATOM 749 C CA . PHE A 1 107 ? -5.100 -4.729 3.870 1.00 79.75 107 PHE A CA 1
ATOM 750 C C . PHE A 1 107 ? -5.173 -3.341 4.512 1.00 79.75 107 PHE A C 1
ATOM 752 O O . PHE A 1 107 ? -6.260 -2.904 4.884 1.00 79.75 107 PHE A O 1
ATOM 759 N N . ALA A 1 108 ? -4.060 -2.601 4.574 1.00 81.56 108 ALA A N 1
ATOM 760 C CA . ALA A 1 108 ? -4.058 -1.216 5.045 1.00 81.56 108 ALA A CA 1
ATOM 761 C C . ALA A 1 108 ? -4.890 -0.285 4.141 1.00 81.56 108 ALA A C 1
ATOM 763 O O . ALA A 1 108 ? -5.595 0.597 4.635 1.00 81.56 108 ALA A O 1
ATOM 764 N N . THR A 1 109 ? -4.841 -0.489 2.824 1.00 83.81 109 THR A N 1
ATOM 765 C CA . THR A 1 109 ? -5.613 0.274 1.832 1.00 83.81 109 THR A CA 1
ATOM 766 C C . THR A 1 109 ? -7.105 -0.010 1.959 1.00 83.81 109 THR A C 1
ATOM 768 O O . THR A 1 109 ? -7.896 0.926 2.080 1.00 83.81 109 THR A O 1
ATOM 771 N N . MET A 1 110 ? -7.491 -1.287 2.024 1.00 87.00 110 MET A N 1
ATOM 772 C CA . MET A 1 110 ? -8.880 -1.706 2.227 1.00 87.00 110 MET A CA 1
ATOM 773 C C . MET A 1 110 ? -9.435 -1.170 3.543 1.00 87.00 110 MET A C 1
ATOM 775 O O . MET A 1 110 ? -10.515 -0.581 3.575 1.00 87.00 110 MET A O 1
ATOM 779 N N . GLN A 1 111 ? -8.666 -1.294 4.626 1.00 86.81 111 GLN A N 1
ATOM 780 C CA . GLN A 1 111 ? -9.073 -0.791 5.931 1.00 86.81 111 GLN A CA 1
ATOM 781 C C . GLN A 1 111 ? -9.281 0.731 5.913 1.00 86.81 111 GLN A C 1
ATOM 783 O O . GLN A 1 111 ? -10.264 1.223 6.463 1.00 86.81 111 GLN A O 1
ATOM 788 N N . ASN A 1 112 ? -8.400 1.484 5.244 1.00 88.94 112 ASN A N 1
ATOM 789 C CA . ASN A 1 112 ? -8.562 2.930 5.089 1.00 88.94 112 ASN A CA 1
ATOM 790 C C . ASN A 1 112 ? -9.780 3.313 4.246 1.00 88.94 112 ASN A C 1
ATOM 792 O O . ASN A 1 112 ? -10.433 4.295 4.587 1.00 88.94 112 ASN A O 1
ATOM 796 N N . ARG A 1 113 ? -10.128 2.557 3.197 1.00 88.94 113 ARG A N 1
ATOM 797 C CA . ARG A 1 113 ? -11.371 2.797 2.443 1.00 88.94 113 ARG A CA 1
ATOM 798 C C . ARG A 1 113 ? -12.608 2.624 3.317 1.00 88.94 113 ARG A C 1
ATOM 800 O O . ARG A 1 113 ? -13.484 3.483 3.297 1.00 88.94 113 ARG A O 1
ATOM 807 N N . LEU A 1 114 ? -12.644 1.575 4.140 1.00 89.75 114 LEU A N 1
ATOM 808 C CA . LEU A 1 114 ? -13.742 1.364 5.086 1.00 89.75 114 LEU A CA 1
ATOM 809 C C . LEU A 1 114 ? -13.823 2.484 6.132 1.00 89.75 114 LEU A C 1
ATOM 811 O O . LEU A 1 114 ? -14.915 2.957 6.436 1.00 89.75 114 LEU A O 1
ATOM 815 N N . TYR A 1 115 ? -12.686 2.949 6.661 1.00 90.25 115 TYR A N 1
ATOM 816 C CA . TYR A 1 115 ? -12.676 4.091 7.581 1.00 90.25 115 TYR A CA 1
ATOM 817 C C . TYR A 1 115 ? -13.147 5.384 6.912 1.00 90.25 115 TYR A C 1
ATOM 819 O O . TYR A 1 115 ? -13.945 6.107 7.503 1.00 90.25 115 TYR A O 1
ATOM 827 N N . LEU A 1 116 ? -12.718 5.661 5.679 1.00 87.88 116 LEU A N 1
ATOM 828 C CA . LEU A 1 116 ? -13.187 6.823 4.926 1.00 87.88 116 LEU A CA 1
ATOM 829 C C . LEU A 1 116 ? -14.700 6.770 4.700 1.00 87.88 116 LEU A C 1
ATOM 831 O O . LEU A 1 116 ? -15.363 7.779 4.897 1.00 87.88 116 LEU A O 1
ATOM 835 N N . HIS A 1 117 ? -15.251 5.601 4.374 1.00 89.75 117 HIS A N 1
ATOM 836 C CA . HIS A 1 117 ? -16.693 5.439 4.185 1.00 89.75 117 HIS A CA 1
ATOM 837 C C . HIS A 1 117 ? -17.493 5.607 5.486 1.00 89.75 117 HIS A C 1
ATOM 839 O O . HIS A 1 117 ? -18.478 6.336 5.536 1.00 89.75 117 HIS A O 1
ATOM 845 N N . VAL A 1 118 ? -17.059 4.963 6.574 1.00 89.25 118 VAL A N 1
ATOM 846 C CA . VAL A 1 118 ? -17.808 4.954 7.845 1.00 89.25 118 VAL A CA 1
ATOM 847 C C . VAL A 1 118 ? -17.628 6.248 8.648 1.00 89.25 118 VAL A C 1
ATOM 849 O O . VAL A 1 118 ? -18.547 6.663 9.354 1.00 89.25 118 VAL A O 1
ATOM 852 N N . VAL A 1 119 ? -16.440 6.855 8.584 1.00 88.81 119 VAL A N 1
ATOM 853 C CA . VAL A 1 119 ? -15.988 7.931 9.487 1.00 88.81 119 VAL A CA 1
ATOM 854 C C . VAL A 1 119 ? -15.665 9.229 8.738 1.00 88.81 119 VAL A C 1
ATOM 856 O O . VAL A 1 119 ? -15.621 10.291 9.354 1.00 88.81 119 VAL A O 1
ATOM 859 N N . GLY A 1 120 ? -15.403 9.170 7.429 1.00 88.31 120 GLY A N 1
ATOM 860 C CA . GLY A 1 120 ? -14.917 10.312 6.644 1.00 88.31 120 GLY A CA 1
ATOM 861 C C . GLY A 1 120 ? -13.425 10.611 6.830 1.00 88.31 120 GLY A C 1
ATOM 862 O O . GLY A 1 120 ? -12.935 11.619 6.330 1.00 88.31 120 GLY A O 1
ATOM 863 N N . LEU A 1 121 ? -12.689 9.761 7.556 1.00 85.19 121 LEU A N 1
ATOM 864 C CA . LEU A 1 121 ? -11.290 9.979 7.931 1.00 85.19 121 LEU A CA 1
ATOM 865 C C . LEU A 1 121 ? -10.446 8.720 7.703 1.00 85.19 121 LEU A C 1
ATOM 867 O O . LEU A 1 121 ? -10.913 7.597 7.870 1.00 85.19 121 LEU A O 1
ATOM 871 N N . THR A 1 122 ? -9.164 8.907 7.397 1.00 88.94 122 THR A N 1
ATOM 872 C CA . THR A 1 122 ? -8.176 7.814 7.365 1.00 88.94 122 THR A CA 1
ATOM 873 C C . THR A 1 122 ? -7.832 7.321 8.773 1.00 88.94 122 THR A C 1
ATOM 875 O O . THR A 1 122 ? -7.968 8.057 9.754 1.00 88.94 122 THR A O 1
ATOM 878 N N . ALA A 1 123 ? -7.273 6.110 8.887 1.00 87.56 123 ALA A N 1
ATOM 879 C CA . ALA A 1 123 ? -6.812 5.552 10.163 1.00 87.56 123 ALA A CA 1
ATOM 880 C C . ALA A 1 123 ? -5.875 6.507 10.927 1.00 87.56 123 ALA A C 1
ATOM 882 O O . ALA A 1 123 ? -5.998 6.680 12.139 1.00 87.56 123 ALA A O 1
ATOM 883 N N . ARG A 1 124 ? -4.958 7.168 10.208 1.00 88.75 124 ARG A N 1
ATOM 884 C CA . ARG A 1 124 ? -4.013 8.132 10.789 1.00 88.75 124 ARG A CA 1
ATOM 885 C C . ARG A 1 124 ? -4.721 9.372 11.332 1.00 88.75 124 ARG A C 1
ATOM 887 O O . ARG A 1 124 ? -4.382 9.829 12.420 1.00 88.75 124 ARG A O 1
ATOM 894 N N . GLN A 1 125 ? -5.685 9.912 10.588 1.00 89.25 125 GLN A N 1
ATOM 895 C CA . GLN A 1 125 ? -6.459 11.081 11.014 1.00 89.25 125 GLN A CA 1
ATOM 896 C C . GLN A 1 125 ? -7.336 10.760 12.228 1.00 89.25 125 GLN A C 1
ATOM 898 O O . GLN A 1 125 ? -7.396 11.564 13.150 1.00 89.25 125 GLN A O 1
ATOM 903 N N . ILE A 1 126 ? -7.942 9.570 12.272 1.00 89.12 126 ILE A N 1
ATOM 904 C CA . ILE A 1 126 ? -8.735 9.098 13.417 1.00 89.12 126 ILE A CA 1
ATOM 905 C C . ILE A 1 126 ? -7.892 9.082 14.698 1.00 89.12 126 ILE A C 1
ATOM 907 O O . ILE A 1 126 ? -8.301 9.661 15.702 1.00 89.12 126 ILE A O 1
ATOM 911 N N . ILE A 1 127 ? -6.704 8.464 14.654 1.00 87.06 127 ILE A N 1
ATOM 912 C CA . ILE A 1 127 ? -5.805 8.366 15.817 1.00 87.06 127 ILE A CA 1
ATOM 913 C C . ILE A 1 127 ? -5.337 9.755 16.280 1.00 87.06 127 ILE A C 1
ATOM 915 O O . ILE A 1 127 ? -5.190 9.983 17.476 1.00 87.06 127 ILE A O 1
ATOM 919 N N . ALA A 1 128 ? -5.095 10.680 15.346 1.00 87.50 128 ALA A N 1
ATOM 920 C CA . ALA A 1 128 ? -4.624 12.027 15.668 1.00 87.50 128 ALA A CA 1
ATOM 921 C C . ALA A 1 128 ? -5.726 12.944 16.226 1.00 87.50 128 ALA A C 1
ATOM 923 O O . ALA A 1 128 ? -5.433 13.825 17.028 1.00 87.50 128 ALA A O 1
ATOM 924 N N . ALA A 1 129 ? -6.975 12.763 15.789 1.00 85.38 129 ALA A N 1
ATOM 925 C CA . ALA A 1 129 ? -8.067 13.687 16.085 1.00 85.38 129 ALA A CA 1
ATOM 926 C C . ALA A 1 129 ? -8.916 13.296 17.305 1.00 85.38 129 ALA A C 1
ATOM 928 O O . ALA A 1 129 ? -9.731 14.103 17.749 1.00 85.38 129 ALA A O 1
ATOM 929 N N . ARG A 1 130 ? -8.796 12.064 17.821 1.00 85.69 130 ARG A N 1
ATOM 930 C CA . ARG A 1 130 ? -9.748 11.511 18.798 1.00 85.69 130 ARG A CA 1
ATOM 931 C C . ARG A 1 130 ? -9.061 10.917 20.033 1.00 85.69 130 ARG A C 1
ATOM 933 O O . ARG A 1 130 ? -7.944 10.411 19.928 1.00 85.69 130 ARG A O 1
ATOM 940 N N . PRO A 1 131 ? -9.727 10.926 21.202 1.00 86.25 131 PRO A N 1
ATOM 941 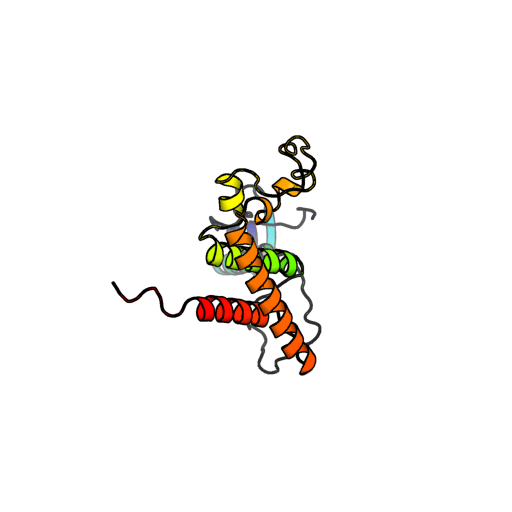C CA . PRO A 1 131 ? -9.281 10.153 22.354 1.00 86.25 131 PRO A CA 1
ATOM 942 C C . PRO A 1 131 ? -9.501 8.652 22.126 1.00 86.25 131 PRO A C 1
ATOM 944 O O . PRO A 1 131 ? -10.358 8.244 21.337 1.00 86.25 131 PRO A O 1
ATOM 947 N N . LEU A 1 132 ? -8.735 7.823 22.841 1.00 84.25 132 LEU A N 1
ATOM 948 C CA . LEU A 1 132 ? -8.937 6.376 22.839 1.00 84.25 132 LEU A CA 1
ATOM 949 C C . LEU A 1 132 ? -10.349 6.095 23.382 1.00 84.25 132 LEU A C 1
ATOM 951 O O . LEU A 1 132 ? -10.711 6.586 24.448 1.00 84.25 132 LEU A O 1
ATOM 955 N N . ALA A 1 133 ? -11.164 5.355 22.634 1.00 82.50 133 ALA A N 1
ATOM 956 C CA . ALA A 1 133 ? -12.571 5.102 22.949 1.00 82.50 133 ALA A CA 1
ATOM 957 C C . ALA A 1 133 ? -12.802 3.675 23.468 1.00 82.50 133 ALA A C 1
ATOM 959 O O . ALA A 1 133 ? -13.602 3.461 24.378 1.00 82.50 133 ALA A O 1
ATOM 960 N N . THR A 1 134 ? -12.085 2.695 22.912 1.00 79.38 134 THR A N 1
ATOM 961 C CA . THR A 1 134 ? -12.192 1.273 23.260 1.00 79.38 134 THR A CA 1
ATOM 962 C C . THR A 1 134 ? -10.803 0.651 23.404 1.00 79.38 134 THR A C 1
ATOM 964 O O . THR A 1 134 ? -9.939 0.821 22.551 1.00 79.38 134 THR A O 1
ATOM 967 N N . TRP A 1 135 ? -10.541 -0.037 24.518 1.00 80.69 135 TRP A N 1
ATOM 968 C CA . TRP A 1 135 ? -9.294 -0.775 24.739 1.00 80.69 135 TRP A CA 1
ATOM 969 C C . TRP A 1 135 ? -9.482 -1.872 25.794 1.00 80.69 135 TRP A C 1
ATOM 971 O O . TRP A 1 135 ? -10.341 -1.729 26.672 1.00 80.69 135 TRP A O 1
ATOM 981 N N . PRO A 1 136 ? -8.671 -2.947 25.747 1.00 73.38 136 PRO A N 1
ATOM 982 C CA . PRO A 1 136 ? -8.682 -3.979 26.779 1.00 73.38 136 PRO A CA 1
ATOM 983 C C . PRO A 1 136 ? -8.387 -3.368 28.156 1.00 73.38 136 PRO A C 1
ATOM 985 O O . PRO A 1 136 ? -7.359 -2.716 28.333 1.00 73.38 136 PRO A O 1
ATOM 988 N N . GLY A 1 137 ? -9.292 -3.556 29.119 1.00 75.25 137 GLY A N 1
ATOM 989 C CA . GLY A 1 137 ? -9.160 -3.031 30.482 1.00 75.25 137 GLY A CA 1
ATOM 990 C C . GLY A 1 137 ? -9.915 -1.731 30.775 1.00 75.25 137 GLY A C 1
ATOM 991 O O . GLY A 1 137 ? -9.965 -1.331 31.935 1.00 75.25 137 GLY A O 1
ATOM 992 N N . ARG A 1 138 ? -10.545 -1.089 29.778 1.00 81.06 138 ARG A N 1
ATOM 993 C CA . ARG A 1 138 ? -11.406 0.086 30.018 1.00 81.06 138 ARG A CA 1
ATOM 994 C C . ARG A 1 138 ? -12.574 -0.241 30.952 1.00 81.06 138 ARG A C 1
ATOM 996 O O . ARG A 1 138 ? -12.846 0.516 31.875 1.00 81.06 138 ARG A O 1
ATOM 1003 N N . GLU A 1 139 ? -13.243 -1.368 30.714 1.00 79.31 139 GLU A N 1
ATOM 1004 C CA . GLU A 1 139 ? -14.391 -1.821 31.518 1.00 79.31 139 GLU A CA 1
ATOM 1005 C C . GLU A 1 139 ? -13.984 -2.277 32.927 1.00 79.31 139 GLU A C 1
ATOM 1007 O O . GLU A 1 139 ? -14.773 -2.188 33.858 1.00 79.31 139 GLU A O 1
ATOM 1012 N N . GLU A 1 140 ? -12.722 -2.673 33.105 1.00 83.44 140 GLU A N 1
ATOM 1013 C CA . GLU A 1 140 ? -12.130 -3.013 34.405 1.00 83.44 140 GLU A CA 1
ATOM 1014 C C . GLU A 1 140 ? -11.633 -1.772 35.177 1.00 83.44 140 GLU A C 1
ATOM 1016 O O . GLU A 1 140 ? -11.028 -1.907 36.238 1.00 83.44 140 GLU A O 1
ATOM 1021 N N . GLY A 1 141 ? -11.825 -0.559 34.639 1.00 82.81 141 GLY A N 1
ATOM 1022 C CA . GLY A 1 141 ? -11.370 0.688 35.265 1.00 82.81 141 GLY A CA 1
ATOM 1023 C C . GLY A 1 141 ? -9.847 0.871 35.280 1.00 82.81 141 GLY A C 1
ATOM 1024 O O . GLY A 1 141 ? -9.332 1.668 36.065 1.00 82.81 141 GLY A O 1
ATOM 1025 N N . LYS A 1 142 ? -9.104 0.142 34.435 1.00 83.12 142 LYS A N 1
ATOM 1026 C CA . LYS A 1 142 ? -7.642 0.264 34.352 1.00 83.12 142 LYS A CA 1
ATOM 1027 C C . LYS A 1 142 ? -7.234 1.636 33.798 1.00 83.12 142 LYS A C 1
ATOM 1029 O O . LYS A 1 142 ? -7.940 2.184 32.944 1.00 83.12 142 LYS A O 1
ATOM 1034 N N . PRO A 1 143 ? -6.077 2.177 34.229 1.00 84.88 143 PRO A N 1
ATOM 1035 C CA . PRO A 1 143 ? -5.567 3.436 33.700 1.00 84.88 143 PRO A CA 1
ATOM 1036 C C . PRO A 1 143 ? -5.357 3.353 32.184 1.00 84.88 143 PRO A C 1
ATOM 1038 O O . PRO A 1 143 ? -5.076 2.284 31.633 1.00 84.88 143 PRO A O 1
ATOM 1041 N N . GLU A 1 144 ? -5.493 4.494 31.505 1.00 83.06 144 GLU A N 1
ATOM 1042 C CA . GLU A 1 144 ? -5.357 4.550 30.051 1.00 83.06 144 GLU A CA 1
ATOM 1043 C C . GLU A 1 144 ? -3.954 4.068 29.619 1.00 83.06 144 GLU A C 1
ATOM 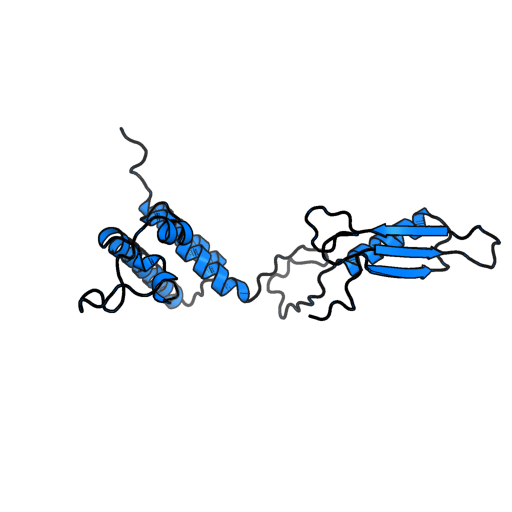1045 O O . GLU A 1 144 ? -2.950 4.458 30.224 1.00 83.06 144 GLU A O 1
ATOM 1050 N N . PRO A 1 145 ? -3.842 3.231 28.571 1.00 86.00 145 PRO A N 1
ATOM 1051 C CA . PRO A 1 145 ? -2.562 2.689 28.126 1.00 86.00 145 PRO A CA 1
ATOM 1052 C C . PRO A 1 145 ? -1.551 3.789 27.782 1.00 86.00 145 PRO A C 1
ATOM 1054 O O . PRO A 1 145 ? -1.909 4.804 27.191 1.00 86.00 145 PRO A O 1
ATOM 1057 N N . GLY A 1 146 ? -0.264 3.597 28.076 1.00 84.88 146 GLY A N 1
ATOM 1058 C CA . GLY A 1 146 ? 0.772 4.581 27.731 1.00 84.88 146 GLY A CA 1
ATOM 1059 C C . GLY A 1 146 ? 0.883 4.858 26.220 1.00 84.88 146 GLY A C 1
ATOM 1060 O O . GLY A 1 146 ? 0.410 4.079 25.393 1.00 84.88 146 GLY A O 1
ATOM 1061 N N . ALA A 1 147 ? 1.553 5.949 25.832 1.00 82.88 147 ALA A N 1
ATOM 1062 C CA . ALA A 1 147 ? 1.656 6.395 24.431 1.00 82.88 147 ALA A CA 1
ATOM 1063 C C . ALA A 1 147 ? 2.226 5.337 23.459 1.00 82.88 147 ALA A C 1
ATOM 1065 O O . ALA A 1 147 ? 1.883 5.325 22.280 1.00 82.88 147 ALA A O 1
ATOM 1066 N N . LYS A 1 148 ? 3.074 4.421 23.949 1.00 81.44 148 LYS A N 1
ATOM 1067 C CA . LYS A 1 148 ? 3.696 3.346 23.153 1.00 81.44 148 LYS A CA 1
ATOM 1068 C C . LYS A 1 148 ? 2.875 2.048 23.097 1.00 81.44 148 LYS A C 1
ATOM 1070 O O . LYS A 1 148 ? 3.313 1.089 22.461 1.00 81.44 148 LYS A O 1
ATOM 1075 N N . ALA A 1 149 ? 1.719 1.989 23.758 1.00 80.25 149 ALA A N 1
ATOM 1076 C CA . ALA A 1 149 ? 0.916 0.775 23.837 1.00 80.25 149 ALA A CA 1
ATOM 1077 C C . ALA A 1 149 ? 0.398 0.337 22.456 1.00 80.25 149 ALA A C 1
ATOM 1079 O O . ALA A 1 149 ? -0.025 1.158 21.642 1.00 80.25 149 ALA A O 1
ATOM 1080 N N . ALA A 1 150 ? 0.381 -0.976 22.204 1.00 77.25 150 ALA A N 1
ATOM 1081 C CA . ALA A 1 150 ? -0.066 -1.539 20.927 1.00 77.25 150 ALA A CA 1
ATOM 1082 C C . ALA A 1 150 ? -1.515 -1.150 20.581 1.00 77.25 150 ALA A C 1
ATOM 1084 O O . ALA A 1 150 ? -1.818 -0.873 19.423 1.00 77.25 150 ALA A O 1
ATOM 1085 N N . CYS A 1 151 ? -2.393 -1.034 21.582 1.00 75.69 151 CYS A N 1
ATOM 1086 C CA . CYS A 1 151 ? -3.782 -0.614 21.394 1.00 75.69 151 CYS A CA 1
ATOM 1087 C C . CYS A 1 151 ? -3.919 0.805 20.811 1.00 75.69 151 CYS A C 1
ATOM 1089 O O . CYS A 1 151 ? -4.905 1.073 20.132 1.00 75.69 151 CYS A O 1
ATOM 1091 N N . ARG A 1 152 ? -2.933 1.693 21.007 1.00 80.75 152 ARG A N 1
ATOM 1092 C CA . ARG A 1 152 ? -2.930 3.045 20.419 1.00 80.75 152 ARG A CA 1
ATOM 1093 C C . ARG A 1 152 ? -2.532 3.064 18.943 1.00 80.75 152 ARG A C 1
ATOM 1095 O O . ARG A 1 152 ? -2.737 4.063 18.267 1.00 80.75 152 ARG A O 1
ATOM 1102 N N . LYS A 1 153 ? -1.994 1.958 18.417 1.00 80.62 153 LYS A N 1
ATOM 1103 C CA . LYS A 1 153 ? -1.662 1.814 16.989 1.00 80.62 153 LYS A CA 1
ATOM 1104 C C . LYS A 1 153 ? -2.866 1.394 16.135 1.00 80.62 153 LYS A C 1
ATOM 1106 O O . LYS A 1 153 ? -2.747 1.328 14.917 1.00 80.62 153 LYS A O 1
ATOM 1111 N N . VAL A 1 154 ? -4.012 1.092 16.752 1.00 85.50 154 VAL A N 1
ATOM 1112 C CA . VAL A 1 154 ? -5.192 0.528 16.082 1.00 85.50 154 VAL A CA 1
ATOM 1113 C C . VAL A 1 154 ? -6.303 1.577 16.000 1.00 85.50 154 VAL A C 1
ATOM 1115 O O . VAL A 1 154 ? -6.915 1.903 17.010 1.00 85.50 154 VAL A O 1
ATOM 1118 N N . ALA A 1 155 ? -6.616 2.075 14.799 1.00 86.88 155 ALA A N 1
ATOM 1119 C CA . ALA A 1 155 ? -7.608 3.145 14.607 1.00 86.88 155 ALA A CA 1
ATOM 1120 C C . ALA A 1 155 ? -9.036 2.771 15.049 1.00 86.88 155 ALA A C 1
ATOM 1122 O O . ALA A 1 155 ? -9.750 3.620 15.577 1.00 86.88 155 ALA A O 1
ATOM 1123 N N . LYS A 1 156 ? -9.429 1.493 14.933 1.00 85.06 156 LYS A N 1
ATOM 1124 C CA . LYS A 1 156 ? -10.713 0.972 15.444 1.00 85.06 156 LYS A CA 1
ATOM 1125 C C . LYS A 1 156 ? -10.970 1.354 16.910 1.00 85.06 156 LYS A C 1
ATOM 1127 O O . LYS A 1 156 ? -12.108 1.607 17.289 1.00 85.06 156 LYS A O 1
ATOM 1132 N N . ASN A 1 157 ? -9.908 1.449 17.712 1.00 88.25 157 ASN A N 1
ATOM 1133 C CA . ASN A 1 157 ? -9.983 1.743 19.141 1.00 88.25 157 ASN A CA 1
ATOM 1134 C C . ASN A 1 157 ? -10.378 3.193 19.462 1.00 88.25 157 ASN A C 1
ATOM 1136 O O . ASN A 1 157 ? -10.625 3.525 20.615 1.00 88.25 157 ASN A O 1
ATOM 1140 N N . TYR A 1 158 ? -10.448 4.056 18.454 1.00 90.50 158 TYR A N 1
ATOM 1141 C CA . TYR A 1 158 ? -10.809 5.471 18.555 1.00 90.50 158 TYR A CA 1
ATOM 1142 C C . TYR A 1 158 ? -12.201 5.753 17.959 1.00 90.50 158 TYR A C 1
ATOM 1144 O O . TYR A 1 158 ? -12.626 6.907 17.858 1.00 90.50 158 TYR A O 1
ATOM 1152 N N . LEU A 1 159 ? -12.908 4.705 17.522 1.00 88.94 159 LEU A N 1
ATOM 1153 C CA . LEU A 1 159 ? -14.253 4.806 16.966 1.00 88.94 159 LEU A CA 1
ATOM 1154 C C . LEU A 1 159 ? -15.311 4.852 18.064 1.00 88.94 159 LEU A C 1
ATOM 1156 O O . LEU A 1 159 ? -15.192 4.208 19.108 1.00 88.94 159 LEU A O 1
ATOM 1160 N N . THR A 1 160 ? -16.389 5.578 17.788 1.00 90.12 160 THR A N 1
ATOM 1161 C CA . THR A 1 160 ? -17.601 5.544 18.606 1.00 90.12 160 THR A CA 1
ATOM 1162 C C . THR A 1 160 ? -18.296 4.180 18.488 1.00 90.12 160 THR A C 1
ATOM 1164 O O . THR A 1 160 ? -18.131 3.487 17.479 1.00 90.12 160 THR A O 1
ATOM 1167 N N . PRO A 1 161 ? -19.151 3.792 19.454 1.00 88.75 161 PRO A N 1
ATOM 1168 C CA . PRO A 1 161 ? -19.910 2.543 19.364 1.00 88.75 161 PRO A CA 1
ATOM 1169 C C . PRO A 1 161 ? -20.746 2.425 18.080 1.00 88.75 161 PRO A C 1
ATOM 1171 O O . PRO A 1 161 ? -20.822 1.354 17.486 1.00 88.75 161 PRO A O 1
ATOM 1174 N N . ARG A 1 162 ? -21.332 3.535 17.605 1.00 88.50 162 ARG A N 1
ATOM 1175 C CA . ARG A 1 162 ? -22.133 3.561 16.369 1.00 88.50 162 ARG A CA 1
ATOM 1176 C C . ARG A 1 162 ? -21.282 3.301 15.123 1.00 88.50 162 ARG A C 1
ATOM 1178 O O . ARG A 1 162 ? -21.669 2.489 14.286 1.00 88.50 162 ARG A O 1
ATOM 1185 N N . GLU A 1 163 ? -20.132 3.964 15.006 1.00 90.75 163 GLU A N 1
ATOM 1186 C CA . GLU A 1 163 ? -19.189 3.752 13.896 1.00 90.75 163 GLU A CA 1
ATOM 1187 C C . GLU A 1 163 ? -18.619 2.330 13.923 1.00 90.75 163 GLU A C 1
ATOM 1189 O O . GLU A 1 163 ? -18.512 1.693 12.880 1.00 90.75 163 GLU A O 1
ATOM 1194 N N . LEU A 1 164 ? -18.311 1.800 15.110 1.00 89.50 164 LEU A N 1
ATOM 1195 C CA . LEU A 1 164 ? -17.810 0.438 15.271 1.00 89.50 164 LEU A CA 1
ATOM 1196 C C . LEU A 1 164 ? -18.831 -0.605 14.795 1.00 89.50 164 LEU A C 1
ATOM 1198 O O . LEU A 1 164 ? -18.466 -1.540 14.086 1.00 89.50 164 LEU A O 1
ATOM 1202 N N . VAL A 1 165 ? -20.112 -0.428 15.138 1.00 89.31 165 VAL A N 1
ATOM 1203 C CA . VAL A 1 165 ? -21.199 -1.294 14.653 1.00 89.31 165 VAL A CA 1
ATOM 1204 C C . VAL A 1 165 ? -21.316 -1.226 13.129 1.00 89.31 165 VAL A C 1
ATOM 1206 O O . VAL A 1 165 ? -21.409 -2.269 12.484 1.00 89.31 165 VAL A O 1
ATOM 1209 N N . ARG A 1 166 ? -21.260 -0.023 12.538 1.00 89.00 166 ARG A N 1
ATOM 1210 C CA . ARG A 1 166 ? -21.273 0.137 11.073 1.00 89.00 166 ARG A CA 1
ATOM 1211 C C . ARG A 1 166 ? -20.078 -0.552 10.416 1.00 89.00 166 ARG A C 1
ATOM 1213 O O . ARG A 1 166 ? -20.270 -1.325 9.485 1.00 89.00 166 ARG A O 1
ATOM 1220 N N . LEU A 1 167 ? -18.868 -0.333 10.930 1.00 89.94 167 LEU A N 1
ATOM 1221 C CA . LEU A 1 167 ? -17.652 -0.973 10.427 1.00 89.94 167 LEU A CA 1
ATOM 1222 C C . LEU A 1 167 ? -17.756 -2.502 10.486 1.00 89.94 167 LEU A C 1
ATOM 1224 O O . LEU A 1 167 ? -17.460 -3.173 9.502 1.00 89.94 167 LEU A O 1
ATOM 1228 N N . ASN A 1 168 ? -18.216 -3.054 11.612 1.00 89.62 168 ASN A N 1
ATOM 1229 C CA . ASN A 1 168 ? -18.391 -4.497 11.764 1.00 89.62 168 ASN A CA 1
ATOM 1230 C C . ASN A 1 168 ? -19.418 -5.052 10.770 1.00 89.62 168 ASN A C 1
ATOM 1232 O O . ASN A 1 168 ? -19.180 -6.109 10.199 1.00 89.62 168 ASN A O 1
ATOM 1236 N N . ARG A 1 169 ? -20.517 -4.333 10.501 1.00 90.12 169 ARG A N 1
ATOM 1237 C CA . ARG A 1 169 ? -21.500 -4.741 9.485 1.00 90.12 169 ARG A CA 1
ATOM 1238 C C . ARG A 1 169 ? -20.866 -4.875 8.096 1.00 90.12 169 ARG A C 1
ATOM 1240 O O . ARG A 1 169 ? -21.135 -5.862 7.417 1.00 90.12 169 ARG A O 1
ATOM 1247 N N . PHE A 1 170 ? -20.012 -3.930 7.695 1.00 88.94 170 PHE A N 1
ATOM 1248 C CA . PHE A 1 170 ? -19.282 -4.014 6.424 1.00 88.94 170 PHE A CA 1
ATOM 1249 C C . PHE A 1 170 ? -18.328 -5.198 6.377 1.00 88.94 170 PHE A C 1
ATOM 1251 O O . PHE A 1 170 ? -18.333 -5.943 5.403 1.00 88.94 170 PHE A O 1
ATOM 1258 N N . VAL A 1 171 ? -17.530 -5.383 7.430 1.00 88.62 171 VAL A N 1
ATOM 1259 C CA . VAL A 1 171 ? -16.579 -6.498 7.504 1.00 88.62 171 VAL A CA 1
ATOM 1260 C C . VAL A 1 171 ? -17.315 -7.833 7.412 1.00 88.62 171 VAL A C 1
ATOM 1262 O O . VAL A 1 171 ? -16.944 -8.665 6.591 1.00 88.62 171 VAL A O 1
ATOM 1265 N N . SER A 1 172 ? -18.391 -8.015 8.182 1.00 90.00 172 SER A N 1
ATOM 1266 C CA . SER A 1 172 ? -19.187 -9.244 8.145 1.00 90.00 172 SER A CA 1
ATOM 1267 C C . SER A 1 172 ? -19.781 -9.505 6.765 1.00 90.00 172 SER A C 1
ATOM 1269 O O . SER A 1 172 ? -19.715 -10.625 6.273 1.00 90.00 172 SER A O 1
ATOM 1271 N N . MET A 1 173 ? -20.335 -8.480 6.118 1.00 89.06 173 MET A N 1
ATOM 1272 C CA . MET A 1 173 ? -20.904 -8.632 4.783 1.00 89.06 173 MET A CA 1
ATOM 1273 C C . MET A 1 173 ? -19.824 -8.997 3.746 1.00 89.06 173 MET A C 1
ATOM 1275 O O . MET A 1 173 ? -20.041 -9.899 2.938 1.00 89.06 173 MET A O 1
ATOM 1279 N N . LEU A 1 174 ? -18.647 -8.361 3.794 1.00 87.69 174 LEU A N 1
ATOM 1280 C CA . LEU A 1 174 ? -17.535 -8.689 2.897 1.00 87.69 174 LEU A CA 1
ATOM 1281 C C . LEU A 1 174 ? -17.056 -10.132 3.091 1.00 87.69 174 LEU A C 1
ATOM 1283 O O . LEU A 1 174 ? -16.782 -10.812 2.105 1.00 87.69 174 LEU A O 1
ATOM 1287 N N . CYS A 1 175 ? -16.997 -10.612 4.338 1.00 88.25 175 CYS A N 1
ATOM 1288 C CA . CYS A 1 175 ? -16.689 -12.010 4.638 1.00 88.25 175 CYS A CA 1
ATOM 1289 C C . CYS A 1 175 ? -17.728 -12.962 4.034 1.00 88.25 175 CYS A C 1
ATOM 1291 O O . CYS A 1 175 ? -17.333 -13.907 3.362 1.00 88.25 175 CYS A O 1
ATOM 1293 N N . LEU A 1 176 ? -19.026 -12.677 4.192 1.00 88.75 176 LEU A N 1
ATOM 1294 C CA . LEU A 1 176 ? -20.098 -13.501 3.616 1.00 88.75 176 LEU A CA 1
ATOM 1295 C C . LEU A 1 176 ? -20.042 -13.549 2.084 1.00 88.75 176 LEU A C 1
ATOM 1297 O O . LEU A 1 176 ? -20.255 -14.596 1.484 1.00 88.75 176 LEU A O 1
ATOM 1301 N N . ARG A 1 177 ? -19.731 -12.428 1.422 1.00 88.19 177 ARG A N 1
ATOM 1302 C CA . ARG A 1 177 ? -19.567 -12.420 -0.041 1.00 88.19 177 ARG A CA 1
ATOM 1303 C C . ARG A 1 177 ? -18.341 -13.194 -0.496 1.00 88.19 177 ARG A C 1
ATOM 1305 O O . ARG A 1 177 ? -18.392 -13.857 -1.525 1.00 88.19 177 ARG A O 1
ATOM 1312 N N . ALA A 1 178 ? -17.243 -13.090 0.241 1.00 85.94 178 ALA A N 1
ATOM 1313 C CA . ALA A 1 178 ? -16.044 -13.855 -0.060 1.00 85.94 178 ALA A CA 1
ATOM 1314 C C . ALA A 1 178 ? -16.264 -15.359 0.132 1.00 85.94 178 ALA A C 1
ATOM 1316 O O . ALA A 1 178 ? -15.765 -16.140 -0.671 1.00 85.94 178 ALA A O 1
ATOM 1317 N N . GLU A 1 179 ? -17.036 -15.742 1.149 1.00 87.62 179 GLU A N 1
ATOM 1318 C CA . GLU A 1 179 ? -17.471 -17.118 1.387 1.00 87.62 179 GLU A CA 1
ATOM 1319 C C . GLU A 1 179 ? -18.328 -17.636 0.227 1.00 87.62 179 GLU A C 1
ATOM 1321 O O . GLU A 1 179 ? -17.968 -18.642 -0.368 1.00 87.62 179 GLU A O 1
ATOM 1326 N N . ALA A 1 180 ? -19.350 -16.891 -0.208 1.00 88.50 180 ALA A N 1
ATOM 1327 C CA . ALA A 1 180 ? -20.173 -17.282 -1.359 1.00 88.50 180 ALA A CA 1
ATOM 1328 C C . ALA A 1 180 ? -19.352 -17.476 -2.653 1.00 88.50 180 ALA A C 1
ATOM 1330 O O . ALA A 1 180 ? -19.582 -18.411 -3.411 1.00 88.50 180 ALA A O 1
ATOM 1331 N N . ILE A 1 181 ? -18.358 -16.615 -2.897 1.00 82.81 181 ILE A N 1
ATOM 1332 C CA . ILE A 1 181 ? -17.465 -16.743 -4.061 1.00 82.81 181 ILE A CA 1
ATOM 1333 C C . ILE A 1 181 ? -16.552 -17.971 -3.925 1.00 82.81 181 ILE A C 1
ATOM 1335 O O . ILE A 1 181 ? -16.250 -18.624 -4.923 1.00 82.81 181 ILE A O 1
ATOM 1339 N N . ALA A 1 182 ? -16.116 -18.288 -2.704 1.00 84.12 182 ALA A N 1
ATOM 1340 C CA . ALA A 1 182 ? -15.330 -19.484 -2.433 1.00 84.12 182 ALA A CA 1
ATOM 1341 C C . ALA A 1 182 ? -16.158 -20.770 -2.595 1.00 84.12 182 ALA A C 1
ATOM 1343 O O . ALA A 1 182 ? -15.633 -21.748 -3.129 1.00 84.12 182 ALA A O 1
ATOM 1344 N N . ASP A 1 183 ? -17.436 -20.756 -2.204 1.00 87.62 183 ASP A N 1
ATOM 1345 C CA . ASP A 1 183 ? -18.374 -21.874 -2.383 1.00 87.62 183 ASP A CA 1
ATOM 1346 C C . ASP A 1 183 ? -18.604 -22.203 -3.867 1.00 87.62 183 ASP A C 1
ATOM 1348 O O . ASP A 1 183 ? -18.710 -23.373 -4.234 1.00 87.62 183 ASP A O 1
ATOM 1352 N N . ASP A 1 184 ? -18.567 -21.191 -4.739 1.00 87.50 184 ASP A N 1
ATOM 1353 C CA . ASP A 1 184 ? -18.604 -21.352 -6.200 1.00 87.50 184 ASP A CA 1
ATOM 1354 C C . ASP A 1 184 ? -17.275 -21.882 -6.796 1.00 87.50 184 ASP A C 1
ATOM 1356 O O . ASP A 1 184 ? -17.118 -21.980 -8.016 1.00 87.50 184 ASP A O 1
ATOM 1360 N N . GLY A 1 185 ? -16.287 -22.219 -5.958 1.00 78.94 185 GLY A N 1
ATOM 1361 C CA . GLY A 1 185 ? -14.971 -22.712 -6.375 1.00 78.94 185 GLY A CA 1
ATOM 1362 C C . GLY A 1 185 ? -14.060 -21.634 -6.969 1.00 78.94 185 GLY A C 1
ATOM 1363 O O . GLY A 1 185 ? -13.047 -21.952 -7.597 1.00 78.94 185 GLY A O 1
ATOM 1364 N N . LEU A 1 186 ? -14.406 -20.356 -6.796 1.00 78.44 186 LEU A N 1
ATOM 1365 C CA . LEU A 1 186 ? -13.631 -19.225 -7.289 1.00 78.44 186 LEU A CA 1
ATOM 1366 C C . LEU A 1 186 ? -12.731 -18.655 -6.186 1.00 78.44 186 LEU A C 1
ATOM 1368 O O . LEU A 1 186 ? -13.033 -18.687 -4.994 1.00 78.44 186 LEU A O 1
ATOM 1372 N N . HIS A 1 187 ? -11.608 -18.069 -6.594 1.00 80.44 187 HIS A N 1
ATOM 1373 C CA . HIS A 1 187 ? -10.702 -17.371 -5.687 1.00 80.44 187 HIS A CA 1
ATOM 1374 C C . HIS A 1 187 ? -10.597 -15.898 -6.065 1.00 80.44 187 HIS A C 1
ATOM 1376 O O . HIS A 1 187 ? -10.422 -15.549 -7.233 1.00 80.44 187 HIS A O 1
ATOM 1382 N N . LEU A 1 188 ? -10.672 -15.029 -5.057 1.00 76.56 188 LEU A N 1
ATOM 1383 C CA . LEU A 1 188 ? -10.518 -13.590 -5.229 1.00 76.56 188 LEU A CA 1
ATOM 1384 C C . LEU A 1 188 ? -9.037 -13.198 -5.260 1.00 76.56 188 LEU A C 1
ATOM 1386 O O . LEU A 1 188 ? -8.318 -13.310 -4.268 1.00 76.56 188 LEU A O 1
ATOM 1390 N N . THR A 1 189 ? -8.600 -12.653 -6.389 1.00 81.12 189 THR A N 1
ATOM 1391 C CA . THR A 1 189 ? -7.356 -11.878 -6.492 1.00 81.12 189 THR A CA 1
ATOM 1392 C C . THR A 1 189 ? -7.458 -10.564 -5.705 1.00 81.12 189 THR A C 1
ATOM 1394 O O . THR A 1 189 ? -8.554 -10.074 -5.429 1.00 81.12 189 THR A O 1
ATOM 1397 N N . LEU A 1 190 ? -6.319 -9.936 -5.381 1.00 81.19 190 LEU A N 1
ATOM 1398 C CA . LEU A 1 190 ? -6.296 -8.634 -4.689 1.00 81.19 190 LEU A CA 1
ATOM 1399 C C . LEU A 1 190 ? -7.081 -7.549 -5.452 1.00 81.19 190 LEU A C 1
ATOM 1401 O O . LEU A 1 190 ? -7.798 -6.760 -4.843 1.00 81.19 190 LEU A O 1
ATOM 1405 N N . LEU A 1 191 ? -7.008 -7.545 -6.787 1.00 79.25 191 LEU A N 1
ATOM 1406 C CA . LEU A 1 191 ? -7.780 -6.622 -7.625 1.00 79.25 191 LEU A CA 1
ATOM 1407 C C . LEU A 1 191 ? -9.290 -6.893 -7.531 1.00 79.25 191 LEU A C 1
ATOM 1409 O O . LEU A 1 191 ? -10.088 -5.964 -7.436 1.00 79.25 191 LEU A O 1
ATOM 1413 N N . GLN A 1 192 ? -9.697 -8.165 -7.529 1.00 82.75 192 GLN A N 1
ATOM 1414 C CA . GLN A 1 192 ? -11.109 -8.530 -7.381 1.00 82.75 192 GLN A CA 1
ATOM 1415 C C . GLN A 1 192 ? -11.652 -8.167 -6.001 1.00 82.75 192 GLN A C 1
ATOM 1417 O O . GLN A 1 192 ? -12.785 -7.698 -5.904 1.00 82.75 192 GLN A O 1
ATOM 1422 N N . TRP A 1 193 ? -10.841 -8.298 -4.953 1.00 85.62 193 TRP A N 1
ATOM 1423 C CA . TRP A 1 193 ? -11.201 -7.779 -3.641 1.00 85.62 193 TRP A CA 1
ATOM 1424 C C . TRP A 1 193 ? -11.376 -6.259 -3.634 1.00 85.62 193 TRP A C 1
ATOM 1426 O O . TRP A 1 193 ? -12.325 -5.762 -3.032 1.00 85.62 193 TRP A O 1
ATOM 1436 N N . GLU A 1 194 ? -10.492 -5.514 -4.302 1.00 85.81 194 GLU A N 1
ATOM 1437 C CA . GLU A 1 194 ? -10.620 -4.060 -4.404 1.00 85.81 194 GLU A 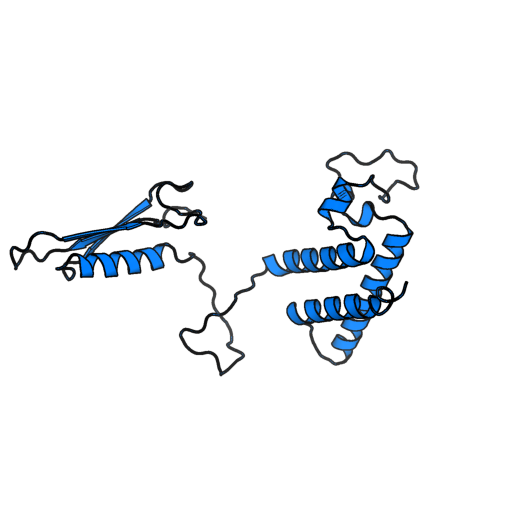CA 1
ATOM 1438 C C . GLU A 1 194 ? -11.934 -3.647 -5.077 1.00 85.81 194 GLU A C 1
ATOM 1440 O O . GLU A 1 194 ? -12.634 -2.763 -4.576 1.00 85.81 194 GLU A O 1
ATOM 1445 N N . MET A 1 195 ? -12.290 -4.318 -6.175 1.00 84.81 195 MET A N 1
ATOM 1446 C CA . MET A 1 195 ? -13.559 -4.096 -6.869 1.00 84.81 195 MET A CA 1
ATOM 1447 C C . MET A 1 195 ? -14.763 -4.477 -6.005 1.00 84.81 195 MET A C 1
ATOM 1449 O O . MET A 1 195 ? -15.758 -3.755 -5.999 1.00 84.81 195 MET A O 1
ATOM 1453 N N . LEU A 1 196 ? -14.679 -5.587 -5.264 1.00 86.75 196 LEU A N 1
ATOM 1454 C CA . LEU A 1 196 ? -15.735 -6.017 -4.351 1.00 86.75 196 LEU A CA 1
ATOM 1455 C C . LEU A 1 196 ? -15.978 -4.958 -3.272 1.00 86.75 196 LEU A C 1
ATOM 1457 O O . LEU A 1 196 ? -17.108 -4.519 -3.098 1.00 86.75 196 LEU A O 1
ATOM 1461 N N . VAL A 1 197 ? -14.924 -4.500 -2.593 1.00 88.12 197 VAL A N 1
ATOM 1462 C CA . VAL A 1 197 ? -15.037 -3.463 -1.556 1.00 88.12 197 VAL A CA 1
ATOM 1463 C C . VAL A 1 197 ? -15.573 -2.153 -2.132 1.00 88.12 197 VAL A C 1
ATOM 1465 O O . VAL A 1 197 ? -16.444 -1.542 -1.518 1.00 88.12 197 VAL A O 1
ATOM 1468 N N . GLY A 1 198 ? -15.091 -1.731 -3.306 1.00 86.88 198 GLY A N 1
ATOM 1469 C CA . GLY A 1 198 ? -15.587 -0.531 -3.986 1.00 86.88 198 GLY A CA 1
ATOM 1470 C C . GLY A 1 198 ? -17.085 -0.606 -4.279 1.00 86.88 198 GLY A C 1
ATOM 1471 O O . GLY A 1 198 ? -17.831 0.283 -3.877 1.00 86.88 198 GLY A O 1
ATOM 1472 N N . ARG A 1 199 ? -17.536 -1.718 -4.872 1.00 85.94 199 ARG A N 1
ATOM 1473 C CA . ARG A 1 199 ? -18.955 -1.965 -5.165 1.00 85.94 199 ARG A CA 1
ATOM 1474 C C . ARG A 1 199 ? -19.823 -1.894 -3.911 1.00 85.94 199 ARG A C 1
ATOM 1476 O O . ARG A 1 199 ? -20.918 -1.347 -3.956 1.00 85.94 199 ARG A O 1
ATOM 1483 N N . GLU A 1 200 ? -19.345 -2.437 -2.798 1.00 86.25 200 GLU A N 1
ATOM 1484 C CA . GLU A 1 200 ? -20.121 -2.459 -1.557 1.00 86.25 200 GLU A CA 1
ATOM 1485 C C . GLU A 1 200 ? -20.232 -1.109 -0.874 1.00 86.25 200 GLU A C 1
ATOM 1487 O O . GLU A 1 200 ? -21.274 -0.785 -0.308 1.00 86.25 200 GLU A O 1
ATOM 1492 N N . ILE A 1 201 ? -19.173 -0.313 -0.955 1.00 86.44 201 ILE A N 1
ATOM 1493 C CA . ILE A 1 201 ? -19.188 1.074 -0.504 1.00 86.44 201 ILE A CA 1
ATOM 1494 C C . ILE A 1 201 ? -20.166 1.896 -1.357 1.00 86.44 201 ILE A C 1
ATOM 1496 O O . ILE A 1 201 ? -20.971 2.648 -0.813 1.00 86.44 201 ILE A O 1
ATOM 1500 N N . GLU A 1 202 ? -20.144 1.721 -2.680 1.00 82.75 202 GLU A N 1
ATOM 1501 C CA . GLU A 1 202 ? -21.066 2.400 -3.600 1.00 82.75 202 GLU A CA 1
ATOM 1502 C C . GLU A 1 202 ? -22.525 1.987 -3.379 1.00 82.75 202 GLU A C 1
ATOM 1504 O O . GLU A 1 202 ? -23.412 2.839 -3.392 1.00 82.75 202 GLU A O 1
ATOM 1509 N N . HIS A 1 203 ? -22.782 0.699 -3.138 1.00 79.06 203 HIS A N 1
ATOM 1510 C CA . HIS A 1 203 ? -24.132 0.190 -2.902 1.00 79.06 203 HIS A CA 1
ATOM 1511 C C . HIS A 1 203 ? -24.740 0.710 -1.591 1.00 79.06 203 HIS A C 1
ATOM 1513 O O . HIS A 1 203 ? -25.939 0.967 -1.536 1.00 79.06 203 HIS A O 1
ATOM 1519 N N . ASP A 1 204 ? -23.926 0.927 -0.555 1.00 74.50 204 ASP A N 1
ATOM 1520 C CA . ASP A 1 204 ? -24.364 1.625 0.662 1.00 74.50 204 ASP A CA 1
ATOM 1521 C C . ASP A 1 204 ? -24.600 3.133 0.422 1.00 74.50 204 ASP A C 1
ATOM 1523 O O . ASP A 1 204 ? -25.346 3.772 1.162 1.00 74.50 204 ASP A O 1
ATOM 1527 N N . GLY A 1 205 ? -23.986 3.704 -0.624 1.00 61.59 205 GLY A N 1
ATOM 1528 C CA . GLY A 1 205 ? -23.965 5.136 -0.938 1.00 61.59 205 GLY A CA 1
ATOM 1529 C C . GLY A 1 205 ? -25.055 5.678 -1.880 1.00 61.59 205 GLY A C 1
ATOM 1530 O O . GLY A 1 205 ? -25.049 6.879 -2.153 1.00 61.59 205 GLY A O 1
ATOM 1531 N N . GLY A 1 206 ? -26.001 4.873 -2.379 1.00 39.69 206 GLY A N 1
ATOM 1532 C CA . GLY A 1 206 ? -27.086 5.350 -3.258 1.00 39.69 206 GLY A CA 1
ATOM 1533 C C . GLY A 1 206 ? -28.502 5.165 -2.680 1.00 39.69 206 GLY A C 1
ATOM 1534 O O . GLY A 1 206 ? -28.813 4.047 -2.277 1.00 39.69 206 GLY A O 1
ATOM 1535 N N . PRO A 1 207 ? -29.422 6.164 -2.709 1.00 42.22 207 PRO A N 1
ATOM 1536 C CA . PRO A 1 207 ? -29.273 7.617 -2.838 1.00 42.22 207 PRO A CA 1
ATOM 1537 C C . PRO A 1 207 ? -29.678 8.360 -1.538 1.00 42.22 207 PRO A C 1
ATOM 1539 O O . PRO A 1 207 ? -30.822 8.281 -1.094 1.00 42.22 207 PRO A O 1
ATOM 1542 N N . PHE A 1 208 ? -28.776 9.163 -0.960 1.00 43.56 208 PHE A N 1
ATOM 1543 C CA . PHE A 1 208 ? -29.152 10.213 0.014 1.00 43.56 208 PHE A CA 1
ATOM 1544 C C . PHE A 1 208 ? -28.407 11.546 -0.195 1.00 43.56 208 PHE A C 1
ATOM 1546 O O . PHE A 1 208 ? -28.477 12.434 0.645 1.00 43.56 208 PHE A O 1
ATOM 1553 N N . LEU A 1 209 ? -27.703 11.723 -1.322 1.00 40.28 209 LEU A N 1
ATOM 1554 C CA . LEU A 1 209 ? -26.983 12.967 -1.645 1.00 40.28 209 LEU A CA 1
ATOM 1555 C C . LEU A 1 209 ? -27.499 13.683 -2.903 1.00 40.28 209 LEU A C 1
ATOM 1557 O O . LEU A 1 209 ? -26.750 14.428 -3.521 1.00 40.28 209 LEU A O 1
ATOM 1561 N N . LEU A 1 210 ? -28.775 13.501 -3.262 1.00 36.41 210 LEU A N 1
ATOM 1562 C CA . LEU A 1 210 ? -29.497 14.382 -4.194 1.00 36.41 210 LEU A CA 1
ATOM 1563 C C . LEU A 1 210 ? -30.982 14.492 -3.799 1.00 36.41 210 LEU A C 1
ATOM 1565 O O . LEU A 1 210 ? -31.842 13.930 -4.470 1.00 36.41 210 LEU A O 1
ATOM 1569 N N . ALA A 1 211 ? -31.283 15.189 -2.702 1.00 31.58 211 ALA A N 1
ATOM 1570 C CA . ALA A 1 211 ? -32.573 15.850 -2.470 1.00 31.58 211 ALA A CA 1
ATOM 1571 C C . ALA A 1 211 ? -32.487 16.743 -1.220 1.00 31.58 211 ALA A C 1
ATOM 1573 O O . ALA A 1 211 ? -32.305 16.219 -0.122 1.00 31.58 211 ALA A O 1
ATOM 1574 N N . GLY A 1 212 ? -32.686 18.055 -1.397 1.00 35.72 212 GLY A N 1
ATOM 1575 C CA . GLY A 1 212 ? -32.947 19.021 -0.319 1.00 35.72 212 GLY A CA 1
ATOM 1576 C C . GLY A 1 212 ? -31.782 19.928 0.019 1.00 35.72 212 GLY A C 1
ATOM 1577 O O . GLY A 1 212 ? -31.032 19.571 0.950 1.00 35.72 212 GLY A O 1
#

Foldseek 3Di:
DDCPLAAFKEKEWEADPVPPADIEIDMDGACDPPDCSGDCHPSHHHYDYHYDHVCRDNVSNVVVRVVVNVVSSPPPDDDDDPDDPDPPDDPPDDDDDDDPVVVVVLVQVLVQVLCCLLPVDGLVCLLVPFDQQDDPCVVVVDPDDDPPDPSSSGSLRRDDPVSNVVSVVLVVVLVVVQVVCVVVVHHDDSVNSVVVSVVVSVVVPPDDPPDD

pLDDT: mean 78.27, std 13.38, range [31.58, 92.44]

Sequence (212 aa):
MTSDAVFNGVLVSGGNLSDNASPVSYLATDTGTASLTRWGGPFGQRLKAVSNSLCTTVGACQALAQATLRDALAPNIAATIGVVPNPALDAGDVVRVIHSGDAQLFFATMQNRLYLHVVGLTARQIIAARPLATWPGREEGKPEPGAKAACRKVAKNYLTPRELVRLNRFVSMLCLRAEAIADDGLHLTLLQWEMLVGREIEHDGGPFLLAG

Organism: NCBI:txid2705255